Protein AF-A0A836RL38-F1 (afdb_monomer_lite)

Foldseek 3Di:
DDDPVVVVVVVVVVVVVVVVVPPPPDDDDDDDDDDDDDDDDDDDDDDDDDDDDDDDPDDDPPDDPDDDQLLVVLVVQCVVFVDQEFEEEEEQCFLQRNQVSVCVRRVYQYEYEHQDPVRQVNNVVVCVVVVNPPSYHYDHDNFEADPAAFQHHQEYEAAPDVRYDPVRVLRNHHAQHWYWHDDPVGTDIDGNHDDPLDFWQADQLRDPVSPNDTSHPPDDDDDDDQEDDDPPAWADPPAQTQFNGWTGDPQKIWTWGFPFDRPHLVGDTFTKTWIARNRYRTTSDIDTDPDDDRSRHD

pLDDT: mean 80.75, std 23.45, range [28.69, 98.5]

Radius of gyration: 28.23 Å; chains: 1; bounding box: 74×78×55 Å

Structure (mmCIF, N/CA/C/O backbone):
data_AF-A0A836RL38-F1
#
_entry.id   AF-A0A836RL38-F1
#
loop_
_atom_site.group_PDB
_atom_site.id
_atom_site.type_symbol
_atom_site.label_atom_id
_atom_site.label_alt_id
_atom_site.label_comp_id
_atom_site.label_asym_id
_atom_site.label_entity_id
_atom_site.label_seq_id
_atom_site.pdbx_PDB_ins_code
_atom_site.Cartn_x
_atom_site.Cartn_y
_atom_site.Cartn_z
_atom_site.occupancy
_atom_site.B_iso_or_equiv
_atom_site.auth_seq_id
_atom_site.auth_comp_id
_atom_site.auth_asym_id
_atom_site.auth_atom_id
_atom_site.pdbx_PDB_model_num
ATOM 1 N N . MET A 1 1 ? 25.754 -0.209 23.897 1.00 35.88 1 MET A N 1
ATOM 2 C CA . MET A 1 1 ? 26.220 -1.423 23.189 1.00 35.88 1 MET A CA 1
ATOM 3 C C . MET A 1 1 ? 25.158 -2.499 23.359 1.00 35.88 1 MET A C 1
ATOM 5 O O . MET A 1 1 ? 24.909 -2.839 24.508 1.00 35.88 1 MET A O 1
ATOM 9 N N . PRO A 1 2 ? 24.483 -2.985 22.303 1.00 36.75 2 PRO A N 1
ATOM 10 C CA . PRO A 1 2 ? 23.489 -4.035 22.458 1.00 36.75 2 PRO A CA 1
ATOM 11 C C . PRO A 1 2 ? 24.086 -5.436 22.265 1.00 36.75 2 PRO A C 1
ATOM 13 O O . PRO A 1 2 ? 25.058 -5.649 21.539 1.00 36.75 2 PRO A O 1
ATOM 16 N N . ASP A 1 3 ? 23.465 -6.351 22.994 1.00 35.38 3 ASP A N 1
ATOM 17 C CA . ASP A 1 3 ? 23.846 -7.706 23.367 1.00 35.38 3 ASP A CA 1
ATOM 18 C C . ASP A 1 3 ? 23.900 -8.706 22.187 1.00 35.38 3 ASP A C 1
ATOM 20 O O . ASP A 1 3 ? 22.995 -8.792 21.357 1.00 35.38 3 ASP A O 1
ATOM 24 N N . LYS A 1 4 ? 24.987 -9.490 22.129 1.00 40.41 4 LYS A N 1
ATOM 25 C CA . LYS A 1 4 ? 25.285 -10.511 21.105 1.00 40.41 4 LYS A CA 1
ATOM 26 C C . LYS A 1 4 ? 24.585 -11.859 21.364 1.00 40.41 4 LYS A C 1
ATOM 28 O O . LYS A 1 4 ? 24.760 -12.787 20.568 1.00 40.41 4 LYS A O 1
ATOM 33 N N . SER A 1 5 ? 23.810 -11.996 22.443 1.00 43.31 5 SER A N 1
ATOM 34 C CA . SER A 1 5 ? 23.160 -13.261 22.821 1.00 43.31 5 SER A CA 1
ATOM 35 C C . SER A 1 5 ? 21.989 -13.644 21.897 1.00 43.31 5 SER A C 1
ATOM 37 O O . SER A 1 5 ? 21.862 -14.809 21.513 1.00 43.31 5 SER A O 1
ATOM 39 N N . PHE A 1 6 ? 21.204 -12.669 21.424 1.00 39.22 6 PHE A N 1
ATOM 40 C CA . PHE A 1 6 ? 19.987 -12.918 20.637 1.00 39.22 6 PHE A CA 1
ATOM 41 C C . PHE A 1 6 ? 20.271 -13.453 19.219 1.00 39.22 6 PHE A C 1
ATOM 43 O O . PHE A 1 6 ? 19.555 -14.312 18.700 1.00 39.22 6 PHE A O 1
ATOM 50 N N . ALA A 1 7 ? 21.377 -13.018 18.606 1.00 41.62 7 ALA A N 1
ATOM 51 C CA . ALA A 1 7 ? 21.759 -13.422 17.251 1.00 41.62 7 ALA A CA 1
ATOM 52 C C . ALA A 1 7 ? 22.178 -14.905 17.146 1.00 41.62 7 ALA A C 1
ATOM 54 O O . ALA A 1 7 ? 22.043 -15.517 16.085 1.00 41.62 7 ALA A O 1
ATOM 55 N N . ARG A 1 8 ? 22.655 -15.518 18.240 1.00 40.81 8 ARG A N 1
ATOM 56 C CA . ARG A 1 8 ? 23.116 -16.921 18.231 1.00 40.81 8 ARG A CA 1
ATOM 57 C C . ARG A 1 8 ? 21.974 -17.938 18.308 1.00 40.81 8 ARG A C 1
ATOM 59 O O . ARG A 1 8 ? 22.122 -19.043 17.788 1.00 40.81 8 ARG A O 1
ATOM 66 N N . THR A 1 9 ? 20.829 -17.569 18.878 1.00 40.00 9 THR A N 1
ATOM 67 C CA . THR A 1 9 ? 19.678 -18.478 19.036 1.00 40.00 9 THR A CA 1
ATOM 68 C C . THR A 1 9 ? 18.893 -18.648 17.731 1.00 40.00 9 THR A C 1
ATOM 70 O O . THR A 1 9 ? 18.464 -19.754 17.402 1.00 40.00 9 THR A O 1
ATOM 73 N N . VAL A 1 10 ? 18.787 -17.591 16.918 1.00 42.84 10 VAL A N 1
ATOM 74 C CA . VAL A 1 10 ? 18.064 -17.629 15.631 1.00 42.84 10 VAL A CA 1
ATOM 75 C C . VAL A 1 10 ? 18.806 -18.466 14.579 1.00 42.84 10 VAL A C 1
ATOM 77 O O . VAL A 1 10 ? 18.183 -19.208 13.819 1.00 42.84 10 VAL A O 1
ATOM 80 N N . LEU A 1 11 ? 20.143 -18.426 14.568 1.00 42.25 11 LEU A N 1
ATOM 81 C CA . LEU A 1 11 ? 20.949 -19.164 13.588 1.00 42.25 11 LEU A CA 1
ATOM 82 C C . LEU A 1 11 ? 20.968 -20.685 13.833 1.00 42.25 11 LEU A C 1
ATOM 84 O O . LEU A 1 11 ? 21.024 -21.451 12.871 1.00 42.25 11 LEU A O 1
ATOM 88 N N . ARG A 1 12 ? 20.844 -21.151 15.086 1.00 39.88 12 ARG A N 1
ATOM 89 C CA . ARG A 1 12 ? 20.794 -22.596 15.394 1.00 39.88 12 ARG A CA 1
ATOM 90 C C . ARG A 1 12 ? 19.474 -23.260 14.989 1.00 39.88 12 ARG A C 1
ATOM 92 O O . ARG A 1 12 ? 19.493 -24.399 14.527 1.00 39.88 12 ARG A O 1
ATOM 99 N N . ASN A 1 13 ? 18.346 -22.554 15.076 1.00 39.56 13 ASN A N 1
ATOM 100 C CA . ASN A 1 13 ? 17.037 -23.130 14.740 1.00 39.56 13 ASN A CA 1
ATOM 101 C C . ASN A 1 13 ? 16.807 -23.294 13.227 1.00 39.56 13 ASN A C 1
ATOM 103 O O . ASN A 1 13 ? 16.100 -24.214 12.812 1.00 39.56 13 ASN A O 1
ATOM 107 N N . ASN A 1 14 ? 17.447 -22.471 12.391 1.00 39.81 14 ASN A N 1
ATOM 108 C CA . ASN A 1 14 ? 17.333 -22.591 10.934 1.00 39.81 14 ASN A CA 1
ATOM 109 C C . ASN A 1 14 ? 18.164 -23.751 10.356 1.00 39.81 14 ASN A C 1
ATOM 111 O O . ASN A 1 14 ? 17.733 -24.386 9.394 1.00 39.81 14 ASN A O 1
ATOM 115 N N . ALA A 1 15 ? 19.295 -24.105 10.977 1.00 39.97 15 ALA A N 1
ATOM 116 C CA . ALA A 1 15 ? 20.120 -25.236 10.541 1.00 39.97 15 ALA A CA 1
ATOM 117 C C . ALA A 1 15 ? 19.448 -26.607 10.783 1.00 39.97 15 ALA A C 1
ATOM 119 O O . ALA A 1 15 ? 19.629 -27.537 9.999 1.00 39.97 15 ALA A O 1
ATOM 120 N N . LEU A 1 16 ? 18.615 -26.725 11.826 1.00 42.06 16 LEU A N 1
ATOM 121 C CA . LEU A 1 16 ? 17.899 -27.965 12.166 1.00 42.06 16 LEU A CA 1
ATOM 122 C C . LEU A 1 16 ? 16.649 -28.217 11.300 1.00 42.06 16 LEU A C 1
ATOM 124 O O . LEU A 1 16 ? 16.239 -29.366 11.137 1.00 42.06 16 LEU A O 1
ATOM 128 N N . LYS A 1 17 ? 16.053 -27.175 10.701 1.00 40.53 17 LYS A N 1
ATOM 129 C CA . LYS A 1 17 ? 14.935 -27.329 9.748 1.00 40.53 17 LYS A CA 1
ATOM 130 C C . LYS A 1 17 ? 15.398 -27.758 8.352 1.00 40.53 17 LYS A C 1
ATOM 132 O O . LYS A 1 17 ? 14.672 -28.484 7.677 1.00 40.53 17 LYS A O 1
ATOM 137 N N . ALA A 1 18 ? 16.605 -27.374 7.934 1.00 39.59 18 ALA A N 1
ATOM 138 C CA . ALA A 1 18 ? 17.125 -27.698 6.603 1.00 39.59 18 ALA A CA 1
ATOM 139 C C . ALA A 1 18 ? 17.514 -29.183 6.439 1.00 39.59 18 ALA A C 1
ATOM 141 O O . ALA A 1 18 ? 17.393 -29.738 5.350 1.00 39.59 18 ALA A O 1
ATOM 142 N N . THR A 1 19 ? 17.916 -29.864 7.515 1.00 40.38 19 THR A N 1
ATOM 143 C CA . THR A 1 19 ? 18.373 -31.266 7.467 1.00 40.38 19 THR A CA 1
ATOM 144 C C . THR A 1 19 ? 17.243 -32.299 7.508 1.00 40.38 19 THR A C 1
ATOM 146 O O . THR A 1 19 ? 17.440 -33.426 7.056 1.00 40.38 19 THR A O 1
ATOM 149 N N . ARG A 1 20 ? 16.033 -31.937 7.964 1.00 39.09 20 ARG A N 1
ATOM 150 C CA . ARG A 1 20 ? 14.875 -32.857 7.998 1.00 39.09 20 ARG A CA 1
ATOM 151 C C . ARG A 1 20 ? 14.135 -32.997 6.662 1.00 39.09 20 ARG A C 1
ATOM 153 O O . ARG A 1 20 ? 13.546 -34.044 6.420 1.00 39.09 20 ARG A O 1
ATOM 160 N N . ASN A 1 21 ? 14.228 -32.016 5.763 1.00 36.75 21 ASN A N 1
ATOM 161 C CA . ASN A 1 21 ? 13.513 -32.050 4.477 1.00 36.75 21 ASN A CA 1
ATOM 162 C C . ASN A 1 21 ? 14.231 -32.826 3.357 1.00 36.75 21 ASN A C 1
ATOM 164 O O . ASN A 1 21 ? 13.650 -33.027 2.295 1.00 36.75 21 ASN A O 1
ATOM 168 N N . CYS A 1 22 ? 15.458 -33.310 3.580 1.00 33.03 22 CYS A N 1
ATOM 169 C CA . CYS A 1 22 ? 16.249 -33.992 2.546 1.00 33.03 22 CYS A CA 1
ATOM 170 C C . CYS A 1 22 ? 16.120 -35.533 2.549 1.00 33.03 22 CYS A C 1
ATOM 172 O O . CYS A 1 22 ? 16.826 -36.207 1.807 1.00 33.03 22 CYS A O 1
ATOM 174 N N . ARG A 1 23 ? 15.240 -36.125 3.375 1.00 34.78 23 ARG A N 1
ATOM 175 C CA . ARG A 1 23 ? 15.134 -37.596 3.533 1.00 34.78 23 ARG A CA 1
ATOM 176 C C . ARG A 1 23 ? 13.778 -38.226 3.203 1.00 34.78 23 ARG A C 1
ATOM 178 O O . ARG A 1 23 ? 13.585 -39.395 3.511 1.00 34.78 23 ARG A O 1
ATOM 185 N N . MET A 1 24 ? 12.856 -37.517 2.552 1.00 33.41 24 MET A N 1
ATOM 186 C CA . MET A 1 24 ? 11.491 -38.038 2.367 1.00 33.41 24 MET A CA 1
ATOM 187 C C . MET A 1 24 ? 10.941 -37.912 0.943 1.00 33.41 24 MET A C 1
ATOM 189 O O . MET A 1 24 ? 9.773 -37.606 0.759 1.00 33.41 24 MET A O 1
ATOM 193 N N . ASN A 1 25 ? 11.778 -38.167 -0.068 1.00 32.16 25 ASN A N 1
ATOM 194 C CA . ASN A 1 25 ? 11.323 -38.348 -1.451 1.00 32.16 25 ASN A CA 1
ATOM 195 C C . ASN A 1 25 ? 12.120 -39.453 -2.151 1.00 32.16 25 ASN A C 1
ATOM 197 O O . ASN A 1 25 ? 12.974 -39.220 -2.999 1.00 32.16 25 ASN A O 1
ATOM 201 N N . SER A 1 26 ? 11.844 -40.688 -1.752 1.00 35.12 26 SER A N 1
ATOM 202 C CA . SER A 1 26 ? 12.170 -41.888 -2.516 1.00 35.12 26 SER A CA 1
ATOM 203 C C . SER A 1 26 ? 11.321 -43.006 -1.931 1.00 35.12 26 SER A C 1
ATOM 205 O O . SER A 1 26 ? 11.705 -43.550 -0.901 1.00 35.12 26 SER A O 1
ATOM 207 N N . LEU A 1 27 ? 10.158 -43.286 -2.530 1.00 33.00 27 LEU A N 1
ATOM 208 C CA . LEU A 1 27 ? 9.565 -44.627 -2.630 1.00 33.00 27 LEU A CA 1
ATOM 209 C C . LEU A 1 27 ? 8.185 -44.586 -3.316 1.00 33.00 27 LEU A C 1
ATOM 211 O O . LEU A 1 27 ? 7.308 -43.818 -2.939 1.00 33.00 27 LEU A O 1
ATOM 215 N N . LEU A 1 28 ? 8.035 -45.506 -4.278 1.00 31.48 28 LEU A N 1
ATOM 216 C CA . LEU A 1 28 ? 6.800 -46.142 -4.765 1.00 31.48 28 LEU A CA 1
ATOM 217 C C . LEU A 1 28 ? 6.003 -45.464 -5.900 1.00 31.48 28 LEU A C 1
ATOM 219 O O . LEU A 1 28 ? 4.972 -44.827 -5.713 1.00 31.48 28 LEU A O 1
ATOM 223 N N . LYS A 1 29 ? 6.431 -45.783 -7.131 1.00 30.27 29 LYS A N 1
ATOM 224 C CA . LYS A 1 29 ? 5.550 -46.053 -8.281 1.00 30.27 29 LYS A CA 1
ATOM 225 C C . LYS A 1 29 ? 5.356 -47.573 -8.404 1.00 30.27 29 LYS A C 1
ATOM 227 O O . LYS A 1 29 ? 6.358 -48.282 -8.431 1.00 30.27 29 LYS A O 1
ATOM 232 N N . SER A 1 30 ? 4.112 -48.036 -8.575 1.00 31.53 30 SER A N 1
ATOM 233 C CA . SER A 1 30 ? 3.655 -49.056 -9.556 1.00 31.53 30 SER A CA 1
ATOM 234 C C . SER A 1 30 ? 2.506 -49.961 -9.062 1.00 31.53 30 SER A C 1
ATOM 236 O O . SER A 1 30 ? 2.438 -50.287 -7.885 1.00 31.53 30 SER A O 1
ATOM 238 N N . LEU A 1 31 ? 1.688 -50.395 -10.044 1.00 30.56 31 LEU A N 1
ATOM 239 C CA . LEU A 1 31 ? 0.675 -51.484 -10.080 1.00 30.56 31 LEU A CA 1
ATOM 240 C C . LEU A 1 31 ? -0.771 -51.081 -9.709 1.00 30.56 31 LEU A C 1
ATOM 242 O O . LEU A 1 31 ? -1.059 -50.757 -8.569 1.00 30.56 31 LEU A O 1
ATOM 246 N N . ARG A 1 32 ? -1.666 -50.835 -10.687 1.00 28.69 32 ARG A N 1
ATOM 247 C CA . ARG A 1 32 ? -2.438 -51.718 -11.617 1.00 28.69 32 ARG A CA 1
ATOM 248 C C . ARG A 1 32 ? -3.758 -52.252 -11.014 1.00 28.69 32 ARG A C 1
ATOM 250 O O . ARG A 1 32 ? -3.740 -53.023 -10.068 1.00 28.69 32 ARG A O 1
ATOM 257 N N . LEU A 1 33 ? -4.877 -51.862 -11.645 1.00 35.03 33 LEU A N 1
ATOM 258 C CA . LEU A 1 33 ? -6.242 -52.427 -11.547 1.00 35.03 33 LEU A CA 1
ATOM 259 C C . LEU A 1 33 ? -6.356 -53.717 -12.392 1.00 35.03 33 LEU A C 1
ATOM 261 O O . LEU A 1 33 ? -5.575 -53.860 -13.340 1.00 35.03 33 LEU A O 1
ATOM 265 N N . PRO A 1 34 ? -7.280 -54.656 -12.084 1.00 39.34 34 PRO A N 1
ATOM 266 C CA . PRO A 1 34 ? -8.670 -54.664 -12.620 1.00 39.34 34 PRO A CA 1
ATOM 267 C C . PRO A 1 34 ? -9.689 -55.203 -11.570 1.00 39.34 34 PRO A C 1
ATOM 269 O O . PRO A 1 34 ? -9.275 -55.652 -10.514 1.00 39.34 34 PRO A O 1
ATOM 272 N N . GLY A 1 35 ? -11.023 -55.249 -11.675 1.00 28.69 35 GLY A N 1
ATOM 273 C CA . GLY A 1 35 ? -12.056 -55.050 -12.693 1.00 28.69 35 GLY A CA 1
ATOM 274 C C . GLY A 1 35 ? -13.311 -55.870 -12.277 1.00 28.69 35 GLY A C 1
ATOM 275 O O . GLY A 1 35 ? -13.168 -56.902 -11.632 1.00 28.69 35 GLY A O 1
ATOM 276 N N . ALA A 1 36 ? -14.506 -55.430 -12.706 1.00 31.50 36 ALA A N 1
ATOM 277 C CA . ALA A 1 36 ? -15.775 -56.179 -12.878 1.00 31.50 36 ALA A CA 1
ATOM 278 C C . ALA A 1 36 ? -16.806 -56.388 -11.721 1.00 31.50 36 ALA A C 1
ATOM 280 O O . ALA A 1 36 ? -16.636 -57.198 -10.822 1.00 31.50 36 ALA A O 1
ATOM 281 N N . ASN A 1 37 ? -17.976 -55.749 -11.928 1.00 31.08 37 ASN A N 1
ATOM 282 C CA . ASN A 1 37 ? -19.372 -56.250 -11.899 1.00 31.08 37 ASN A CA 1
ATOM 283 C C . ASN A 1 37 ? -19.929 -57.077 -10.710 1.00 31.08 37 ASN A C 1
ATOM 285 O O . ASN A 1 37 ? -19.549 -58.228 -10.533 1.00 31.08 37 ASN A O 1
ATOM 289 N N . ARG A 1 38 ? -21.060 -56.626 -10.121 1.00 32.94 38 ARG A N 1
ATOM 290 C CA . ARG A 1 38 ? -22.439 -57.166 -10.342 1.00 32.94 38 ARG A CA 1
ATOM 291 C C . ARG A 1 38 ? -23.484 -56.658 -9.314 1.00 32.94 38 ARG A C 1
ATOM 293 O O . ARG A 1 38 ? -23.320 -56.822 -8.119 1.00 32.94 38 ARG A O 1
ATOM 300 N N . ARG A 1 39 ? -24.617 -56.194 -9.869 1.00 33.12 39 ARG A N 1
ATOM 301 C CA . ARG A 1 39 ? -26.042 -56.447 -9.524 1.00 33.12 39 ARG A CA 1
ATOM 302 C C . ARG A 1 39 ? -26.607 -56.134 -8.119 1.00 33.12 39 ARG A C 1
ATOM 304 O O . ARG A 1 39 ? -26.411 -56.868 -7.163 1.00 33.12 39 ARG A O 1
ATOM 311 N N . PHE A 1 40 ? -27.492 -55.130 -8.123 1.00 35.56 40 PHE A N 1
ATOM 312 C CA . PHE A 1 40 ? -28.879 -55.106 -7.614 1.00 35.56 40 PHE A CA 1
ATOM 313 C C . PHE A 1 40 ? -29.362 -56.269 -6.726 1.00 35.56 40 PHE A C 1
ATOM 315 O O . PHE A 1 40 ? -29.457 -57.410 -7.185 1.00 35.56 40 PHE A O 1
ATOM 322 N N . ARG A 1 41 ? -29.886 -55.926 -5.539 1.00 36.47 41 ARG A N 1
ATOM 323 C CA . ARG A 1 41 ? -31.045 -56.606 -4.940 1.00 36.47 41 ARG A CA 1
ATOM 324 C C . ARG A 1 41 ? -31.773 -55.704 -3.937 1.00 36.47 41 ARG A C 1
ATOM 326 O O . ARG A 1 41 ? -31.227 -55.337 -2.905 1.00 36.47 41 ARG A O 1
ATOM 333 N N . HIS A 1 42 ? -33.023 -55.388 -4.267 1.00 33.56 42 HIS A N 1
ATOM 334 C CA . HIS A 1 42 ? -34.027 -54.835 -3.364 1.00 33.56 42 HIS A CA 1
ATOM 335 C C . HIS A 1 42 ? -34.344 -55.813 -2.227 1.00 33.56 42 HIS A C 1
ATOM 337 O O . HIS A 1 42 ? -34.455 -57.021 -2.463 1.00 33.56 42 HIS A O 1
ATOM 343 N N . ARG A 1 43 ? -34.614 -55.288 -1.026 1.00 39.62 43 ARG A N 1
ATOM 344 C CA . ARG A 1 43 ? -35.542 -55.938 -0.095 1.00 39.62 43 ARG A CA 1
ATOM 345 C C . ARG A 1 43 ? -36.237 -54.908 0.793 1.00 39.62 43 ARG A C 1
ATOM 347 O O . ARG A 1 43 ? -35.630 -54.326 1.682 1.00 39.62 43 ARG A O 1
ATOM 354 N N . ASN A 1 44 ? -37.517 -54.707 0.493 1.00 32.91 44 ASN A N 1
ATOM 355 C CA . ASN A 1 44 ? -38.491 -53.980 1.296 1.00 32.91 44 ASN A CA 1
ATOM 356 C C . ASN A 1 44 ? -38.688 -54.691 2.634 1.00 32.91 44 ASN A C 1
ATOM 358 O O . ASN A 1 44 ? -38.954 -55.893 2.631 1.00 32.91 44 ASN A O 1
ATOM 362 N N . TRP A 1 45 ? -38.638 -53.949 3.739 1.00 34.06 45 TRP A N 1
ATOM 363 C CA . TRP A 1 45 ? -39.295 -54.324 4.989 1.00 34.06 45 TRP A CA 1
ATO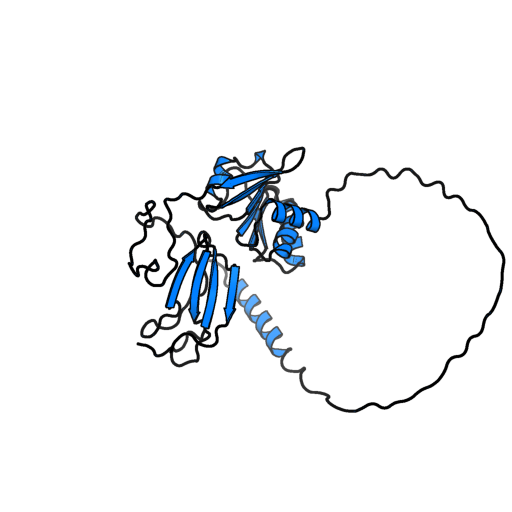M 364 C C . TRP A 1 45 ? -40.167 -53.148 5.427 1.00 34.06 45 TRP A C 1
ATOM 366 O O . TRP A 1 45 ? -39.678 -52.062 5.722 1.00 34.06 45 TRP A O 1
ATOM 376 N N . ILE A 1 46 ? -41.475 -53.384 5.374 1.00 41.69 46 ILE A N 1
ATOM 377 C CA . ILE A 1 46 ? -42.529 -52.542 5.930 1.00 41.69 46 ILE A CA 1
ATOM 378 C C . ILE A 1 46 ? -42.591 -52.850 7.428 1.00 41.69 46 ILE A C 1
ATOM 380 O O . ILE A 1 46 ? -42.755 -54.008 7.801 1.00 41.69 46 ILE A O 1
ATOM 384 N N . ALA A 1 47 ? -42.520 -51.823 8.268 1.00 38.19 47 ALA A N 1
ATOM 385 C CA . ALA A 1 47 ? -43.104 -51.842 9.604 1.00 38.19 47 ALA A CA 1
ATOM 386 C C . ALA A 1 47 ? -43.596 -50.427 9.918 1.00 38.19 47 ALA A C 1
ATOM 388 O O . ALA A 1 47 ? -42.873 -49.447 9.747 1.00 38.19 47 ALA A O 1
ATOM 389 N N . ALA A 1 48 ? -44.866 -50.344 10.285 1.00 37.41 48 ALA A N 1
ATOM 390 C CA . ALA A 1 48 ? -45.618 -49.123 10.483 1.00 37.41 48 ALA A CA 1
ATOM 391 C C . ALA A 1 48 ? -45.776 -48.790 11.978 1.00 37.41 48 ALA A C 1
ATOM 393 O O . ALA A 1 48 ? -45.663 -49.666 12.831 1.00 37.41 48 ALA A O 1
ATOM 394 N N . VAL A 1 49 ? -46.205 -47.542 12.202 1.00 36.84 49 VAL A N 1
ATOM 395 C CA . VAL A 1 49 ? -46.960 -47.005 13.351 1.00 36.84 49 VAL A CA 1
ATOM 396 C C . VAL A 1 49 ? -46.156 -46.414 14.517 1.00 36.84 49 VAL A C 1
ATOM 398 O O . VAL A 1 49 ? -45.391 -47.091 15.191 1.00 36.84 49 VAL A O 1
ATOM 401 N N . GLY A 1 50 ? -46.448 -45.136 14.800 1.00 34.44 50 GLY A N 1
ATOM 402 C CA . GLY A 1 50 ? -46.114 -44.463 16.057 1.00 34.44 50 GLY A CA 1
ATOM 403 C C . GLY A 1 50 ? -46.052 -42.934 15.965 1.00 34.44 50 GLY A C 1
ATOM 404 O O . GLY A 1 50 ? -45.010 -42.358 16.252 1.00 34.44 50 GLY A O 1
ATOM 405 N N . LEU A 1 51 ? -47.131 -42.267 15.537 1.00 38.72 51 LEU A N 1
ATOM 406 C CA . LEU A 1 51 ? -47.232 -40.801 15.540 1.00 38.72 51 LEU A CA 1
ATOM 407 C C . LEU A 1 51 ? -47.500 -40.308 16.975 1.00 38.72 51 LEU A C 1
ATOM 409 O O . LEU A 1 51 ? -48.610 -40.461 17.476 1.00 38.72 51 LEU A O 1
ATOM 413 N N . ALA A 1 52 ? -46.500 -39.707 17.620 1.00 41.25 52 ALA A N 1
ATOM 414 C CA . ALA A 1 52 ? -46.660 -38.957 18.865 1.00 41.25 52 ALA A CA 1
ATOM 415 C C . ALA A 1 52 ? -46.295 -37.486 18.612 1.00 41.25 52 ALA A C 1
ATOM 417 O O . ALA A 1 52 ? -45.133 -37.151 18.385 1.00 41.25 52 ALA A O 1
ATOM 418 N N . LEU A 1 53 ? -47.308 -36.615 18.618 1.00 40.12 53 LEU A N 1
ATOM 419 C CA . LEU A 1 53 ? -47.150 -35.163 18.582 1.00 40.12 53 LEU A CA 1
ATOM 420 C C . LEU A 1 53 ? -46.573 -34.680 19.921 1.00 40.12 53 LEU A C 1
ATOM 422 O O . LEU A 1 53 ? -47.288 -34.609 20.917 1.00 40.12 53 LEU A O 1
ATOM 426 N N . PHE A 1 54 ? -45.296 -34.307 19.925 1.00 38.25 54 PHE A N 1
ATOM 427 C CA . PHE A 1 54 ? -44.714 -33.438 20.946 1.00 38.25 54 PHE A CA 1
ATOM 428 C C . PHE A 1 54 ? -44.595 -32.030 20.360 1.00 38.25 54 PHE A C 1
ATOM 430 O O . PHE A 1 54 ? -43.808 -31.802 19.444 1.00 38.25 54 PHE A O 1
ATOM 437 N N . LEU A 1 55 ? -45.398 -31.095 20.872 1.00 42.22 55 LEU A N 1
ATOM 438 C CA . LEU A 1 55 ? -45.259 -29.662 20.615 1.00 42.22 55 LEU A CA 1
ATOM 439 C C . LEU A 1 55 ? -44.129 -29.125 21.519 1.00 42.22 55 LEU A C 1
ATOM 441 O O . LEU A 1 55 ? -44.298 -29.156 22.741 1.00 42.22 55 LEU A O 1
ATOM 445 N N . PRO A 1 56 ? -42.993 -28.628 20.995 1.00 46.34 56 PRO A N 1
ATOM 446 C CA . PRO A 1 56 ? -42.012 -27.939 21.816 1.00 46.34 56 PRO A CA 1
ATOM 447 C C . PRO A 1 56 ? -42.388 -26.458 21.915 1.00 46.34 56 PRO A C 1
ATOM 449 O O . PRO A 1 56 ? -42.421 -25.736 20.918 1.00 46.34 56 PRO A O 1
ATOM 452 N N . LEU A 1 57 ? -42.659 -26.006 23.139 1.00 52.75 57 LEU A N 1
ATOM 453 C CA . LEU A 1 57 ? -42.777 -24.594 23.484 1.00 52.75 57 LEU A CA 1
ATOM 454 C C . LEU A 1 57 ? -41.367 -23.976 23.425 1.00 52.75 57 LEU A C 1
ATOM 456 O O . LEU A 1 57 ? -40.569 -24.145 24.346 1.00 52.75 57 LEU A O 1
ATOM 460 N N . ALA A 1 58 ? -41.028 -23.330 22.309 1.00 48.03 58 ALA A N 1
ATOM 461 C CA . ALA A 1 58 ? -39.756 -22.630 22.155 1.00 48.03 58 ALA A CA 1
ATOM 462 C C . ALA A 1 58 ? -39.776 -21.318 22.968 1.00 48.03 58 ALA A C 1
ATOM 464 O O . ALA A 1 58 ? -40.724 -20.540 22.824 1.00 48.03 58 ALA A O 1
ATOM 465 N N . PRO A 1 59 ? -38.767 -21.038 23.815 1.00 50.88 59 PRO A N 1
ATOM 466 C CA . PRO A 1 59 ? -38.642 -19.728 24.441 1.00 50.88 59 PRO A CA 1
ATOM 467 C C . PRO A 1 59 ? -38.332 -18.665 23.371 1.00 50.88 59 PRO A C 1
ATOM 469 O O . PRO A 1 59 ? -37.671 -18.980 22.377 1.00 50.88 59 PRO A O 1
ATOM 472 N N . PRO A 1 60 ? -38.781 -17.409 23.549 1.00 48.44 60 PRO A N 1
ATOM 473 C CA . PRO A 1 60 ? -38.486 -16.342 22.605 1.00 48.44 60 PRO A CA 1
ATOM 474 C C . PRO A 1 60 ? -36.973 -16.118 22.544 1.00 48.44 60 PRO A C 1
ATOM 476 O O . PRO A 1 60 ? -36.339 -15.744 23.532 1.00 48.44 60 PRO A O 1
ATOM 479 N N . SER A 1 61 ? -36.394 -16.363 21.371 1.00 46.22 61 SER A N 1
ATOM 480 C CA . SER A 1 61 ? -35.023 -15.984 21.062 1.00 46.22 61 SER A CA 1
ATOM 481 C C . SER A 1 61 ? -34.920 -14.464 21.129 1.00 46.22 61 SER A C 1
ATOM 483 O O . SER A 1 61 ? -35.436 -13.749 20.272 1.00 46.22 61 SER A O 1
ATOM 485 N N . VAL A 1 62 ? -34.264 -13.965 22.173 1.00 44.22 62 VAL A N 1
ATOM 486 C CA . VAL A 1 62 ? -33.785 -12.586 22.223 1.00 44.22 62 VAL A CA 1
ATOM 487 C C . VAL A 1 62 ? -32.723 -12.461 21.135 1.00 44.22 62 VAL A C 1
ATOM 489 O O . VAL A 1 62 ? -31.610 -12.956 21.283 1.00 44.22 62 VAL A O 1
ATOM 492 N N . SER A 1 63 ? -33.095 -11.848 20.014 1.00 38.31 63 SER A N 1
ATOM 493 C CA . SER A 1 63 ? -32.171 -11.499 18.941 1.00 38.31 63 SER A CA 1
ATOM 494 C C . SER A 1 63 ? -31.312 -10.330 19.415 1.00 38.31 63 SER A C 1
ATOM 496 O O . SER A 1 63 ? -31.696 -9.168 19.291 1.00 38.31 63 SER A O 1
ATOM 498 N N . THR A 1 64 ? -30.147 -10.626 19.983 1.00 39.97 64 THR A N 1
ATOM 499 C CA . THR A 1 64 ? -29.047 -9.662 20.006 1.00 39.97 64 THR A CA 1
ATOM 500 C C . THR A 1 64 ? -28.675 -9.376 18.558 1.00 39.97 64 THR A C 1
ATOM 502 O O . THR A 1 64 ? -28.387 -10.304 17.808 1.00 39.97 64 THR A O 1
ATOM 505 N N . ALA A 1 65 ? -28.731 -8.112 18.143 1.00 39.94 65 ALA A N 1
ATOM 506 C CA . ALA A 1 65 ? -28.198 -7.679 16.861 1.00 39.94 65 ALA A CA 1
ATOM 507 C C . ALA A 1 65 ? -26.678 -7.918 16.858 1.00 39.94 65 ALA A C 1
ATOM 509 O O . ALA A 1 65 ? -25.904 -7.073 17.305 1.00 39.94 65 ALA A O 1
ATOM 510 N N . GLU A 1 66 ? -26.256 -9.108 16.435 1.00 40.97 66 GLU A N 1
ATOM 511 C CA . GLU A 1 66 ? -24.870 -9.378 16.082 1.00 40.97 66 GLU A CA 1
ATOM 512 C C . GLU A 1 66 ? -24.603 -8.676 14.751 1.00 40.97 66 GLU A C 1
ATOM 514 O O . GLU A 1 66 ? -25.257 -8.952 13.745 1.00 40.97 66 GLU A O 1
ATOM 519 N N . GLY A 1 67 ? -23.666 -7.723 14.758 1.00 47.41 67 GLY A N 1
ATOM 520 C CA . GLY A 1 67 ? -23.046 -7.261 13.521 1.00 47.41 67 GLY A CA 1
ATOM 521 C C . GLY A 1 67 ? -22.521 -8.471 12.746 1.00 47.41 67 GLY A C 1
ATOM 522 O O . GLY A 1 67 ? -22.063 -9.434 13.364 1.00 47.41 67 GLY A O 1
ATOM 523 N N . GLY A 1 68 ? -22.655 -8.436 11.418 1.00 60.03 68 GLY A N 1
ATOM 524 C CA . GLY A 1 68 ? -22.311 -9.548 10.531 1.00 60.03 68 GLY A CA 1
ATOM 525 C C . GLY A 1 68 ? -20.911 -10.113 10.782 1.00 60.03 68 GLY A C 1
ATOM 526 O O . GLY A 1 68 ? -20.050 -9.478 11.399 1.00 60.03 68 GLY A O 1
ATOM 527 N N . ALA A 1 69 ? -20.670 -11.335 10.305 1.00 87.25 69 ALA A N 1
ATOM 528 C CA . ALA A 1 69 ? -19.363 -11.961 10.464 1.00 87.25 69 ALA A CA 1
ATOM 529 C C . ALA A 1 69 ? -18.261 -11.037 9.892 1.00 87.25 69 ALA A C 1
ATOM 531 O O . ALA A 1 69 ? -18.470 -10.446 8.832 1.00 87.25 69 ALA A O 1
ATOM 532 N N . PRO A 1 70 ? -17.060 -10.940 10.506 1.00 92.38 70 PRO A N 1
ATOM 533 C CA . PRO A 1 70 ? -16.008 -10.015 10.058 1.00 92.38 70 PRO A CA 1
ATOM 534 C C . PRO A 1 70 ? -15.642 -10.132 8.569 1.00 92.38 70 PRO A C 1
ATOM 536 O O . PRO A 1 70 ? -15.161 -9.181 7.962 1.00 92.38 70 PRO A O 1
ATOM 539 N N . THR A 1 71 ? -15.852 -11.309 7.977 1.00 94.31 71 THR A N 1
ATOM 540 C CA . THR A 1 71 ? -15.659 -11.570 6.546 1.00 94.31 71 THR A CA 1
ATOM 541 C C . THR A 1 71 ? -16.703 -10.889 5.663 1.00 94.31 71 THR A C 1
ATOM 543 O O . THR A 1 71 ? -16.341 -10.351 4.620 1.00 94.31 71 THR A O 1
ATOM 546 N N . GLU A 1 72 ? -17.973 -10.902 6.066 1.00 95.19 72 GLU A N 1
ATOM 547 C CA . GLU A 1 72 ? -19.064 -10.242 5.338 1.00 95.19 72 GLU A CA 1
ATOM 548 C C . GLU A 1 72 ? -18.892 -8.726 5.412 1.00 95.19 72 GLU A C 1
ATOM 550 O O . GLU A 1 72 ? -18.875 -8.057 4.383 1.00 95.19 72 GLU A O 1
ATOM 555 N N . GLU A 1 73 ? -18.612 -8.205 6.609 1.00 94.75 73 GLU A N 1
ATOM 556 C CA . GLU A 1 73 ? -18.343 -6.779 6.808 1.00 94.75 73 GLU A CA 1
ATOM 557 C C . GLU A 1 73 ? -17.128 -6.307 5.991 1.00 94.75 73 GLU A C 1
ATOM 559 O O . GLU A 1 73 ? -17.176 -5.260 5.345 1.00 94.75 73 GLU A O 1
ATOM 564 N N . ALA A 1 74 ? -16.044 -7.091 5.938 1.00 96.19 74 ALA A N 1
ATOM 565 C CA . ALA A 1 74 ? -14.898 -6.768 5.088 1.00 96.19 74 ALA A CA 1
ATOM 566 C C . ALA A 1 74 ? -15.272 -6.698 3.599 1.00 96.19 74 ALA A C 1
ATOM 568 O O . ALA A 1 74 ? -14.800 -5.798 2.900 1.00 96.19 74 ALA A O 1
ATOM 569 N N . ALA A 1 75 ? -16.102 -7.627 3.112 1.00 94.94 75 ALA A N 1
ATOM 570 C CA . ALA A 1 75 ? -16.566 -7.629 1.728 1.00 94.94 75 ALA A CA 1
ATOM 571 C C . ALA A 1 75 ? -17.418 -6.387 1.426 1.00 94.94 75 ALA A C 1
ATOM 573 O O . ALA A 1 75 ? -17.144 -5.685 0.455 1.00 94.94 75 ALA A O 1
ATOM 574 N N . GLU A 1 76 ? -18.363 -6.048 2.306 1.00 94.75 76 GLU A N 1
ATOM 575 C CA . GLU A 1 76 ? -19.199 -4.849 2.179 1.00 94.75 76 GLU A CA 1
ATOM 576 C C . GLU A 1 76 ? -18.369 -3.560 2.149 1.00 94.75 76 GLU A C 1
ATOM 578 O O . GLU A 1 76 ? -18.584 -2.692 1.300 1.00 94.75 76 GLU A O 1
ATOM 583 N N . ILE A 1 77 ? -17.381 -3.439 3.043 1.00 96.25 77 ILE A N 1
ATOM 584 C CA . ILE A 1 77 ? -16.452 -2.301 3.087 1.00 96.25 77 ILE A CA 1
ATOM 585 C C . ILE A 1 77 ? -15.682 -2.189 1.767 1.00 96.25 77 ILE A C 1
ATOM 587 O O . ILE A 1 77 ? -15.547 -1.094 1.213 1.00 96.25 77 ILE A O 1
ATOM 591 N N . LEU A 1 78 ? -15.156 -3.302 1.254 1.00 96.06 78 LEU A N 1
ATOM 592 C CA . LEU A 1 78 ? -14.349 -3.310 0.034 1.00 96.06 78 LEU A CA 1
ATOM 593 C C . LEU A 1 78 ? -15.185 -3.004 -1.211 1.00 96.06 78 LEU A C 1
ATOM 595 O O . LEU A 1 78 ? -14.737 -2.214 -2.048 1.00 96.06 78 LEU A O 1
ATOM 599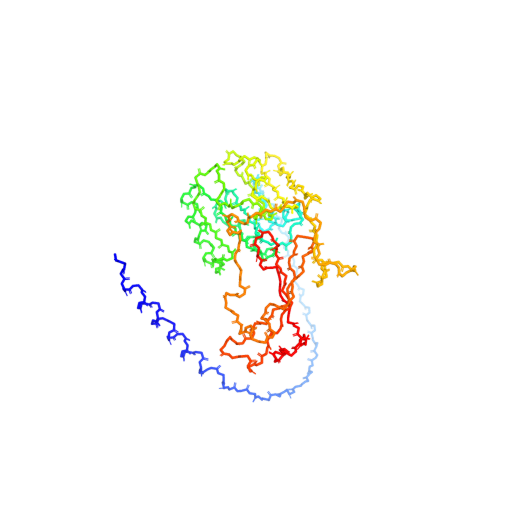 N N . ASP A 1 79 ? -16.403 -3.536 -1.293 1.00 95.19 79 ASP A N 1
ATOM 600 C CA . ASP A 1 79 ? -17.353 -3.257 -2.371 1.00 95.19 79 ASP A CA 1
ATOM 601 C C . ASP A 1 79 ? -17.804 -1.793 -2.343 1.00 95.19 79 ASP A C 1
ATOM 603 O O . ASP A 1 79 ? -17.734 -1.092 -3.358 1.00 95.19 79 ASP A O 1
ATOM 607 N N . ALA A 1 80 ? -18.168 -1.276 -1.165 1.00 95.50 80 ALA A N 1
ATOM 608 C CA . ALA A 1 80 ? -18.525 0.129 -0.992 1.00 95.50 80 ALA A CA 1
ATOM 609 C C . ALA A 1 80 ? -17.351 1.064 -1.320 1.00 95.50 80 ALA A C 1
ATOM 611 O O . ALA A 1 80 ? -17.554 2.158 -1.866 1.00 95.50 80 ALA A O 1
ATOM 612 N N . ALA A 1 81 ? -16.115 0.660 -1.014 1.00 95.94 81 ALA A N 1
ATOM 613 C CA . ALA A 1 81 ? -14.920 1.428 -1.339 1.00 95.94 81 ALA A CA 1
ATOM 614 C C . ALA A 1 81 ? -14.542 1.344 -2.827 1.00 95.94 81 ALA A C 1
ATOM 616 O O . ALA A 1 81 ? -14.062 2.336 -3.380 1.00 95.94 81 ALA A O 1
ATOM 617 N N . GLY A 1 82 ? -14.769 0.202 -3.482 1.00 94.19 82 GLY A N 1
ATOM 618 C CA . GLY A 1 82 ? -14.277 -0.087 -4.832 1.00 94.19 82 GLY A CA 1
ATOM 619 C C . GLY A 1 82 ? -12.756 -0.286 -4.886 1.00 94.19 82 GLY A C 1
ATOM 620 O O . GLY A 1 82 ? -12.126 0.003 -5.905 1.00 94.19 82 GLY A O 1
ATOM 621 N N . VAL A 1 83 ? -12.143 -0.720 -3.780 1.00 89.81 83 VAL A N 1
ATOM 622 C CA . VAL A 1 83 ? -10.685 -0.880 -3.652 1.00 89.81 83 VAL A CA 1
ATOM 623 C C . VAL A 1 83 ? -10.309 -2.351 -3.787 1.00 89.81 83 VAL A C 1
ATOM 625 O O . VAL A 1 83 ? -10.758 -3.192 -3.022 1.00 89.81 83 VAL A O 1
ATOM 628 N N . THR A 1 84 ? -9.424 -2.658 -4.736 1.00 87.56 84 THR A N 1
ATOM 629 C CA . THR A 1 84 ? -9.031 -4.040 -5.068 1.00 87.56 84 THR A CA 1
ATOM 630 C C . THR A 1 84 ? -7.616 -4.405 -4.603 1.00 87.56 84 THR A C 1
ATOM 632 O O . THR A 1 84 ? -7.039 -5.371 -5.097 1.00 87.56 84 THR A O 1
ATOM 635 N N . GLY A 1 85 ? -6.990 -3.586 -3.752 1.00 90.44 85 GLY A N 1
ATOM 636 C CA . GLY A 1 85 ? -5.624 -3.801 -3.265 1.00 90.44 85 GLY A CA 1
ATOM 637 C C . GLY A 1 85 ? -4.906 -2.512 -2.853 1.00 90.44 85 GLY A C 1
ATOM 638 O O . GLY A 1 85 ? -5.465 -1.420 -2.931 1.00 90.44 85 GLY A O 1
ATOM 639 N N . GLY A 1 86 ? -3.644 -2.647 -2.436 1.00 94.62 86 GLY A N 1
ATOM 640 C CA . GLY A 1 86 ? -2.809 -1.539 -1.956 1.00 94.62 86 GLY A CA 1
ATOM 641 C C . GLY A 1 86 ? -2.609 -1.563 -0.439 1.00 94.62 86 GLY A C 1
ATOM 642 O O . GLY A 1 86 ? -2.551 -2.640 0.157 1.00 94.62 86 GLY A O 1
ATOM 643 N N . LEU A 1 87 ? -2.463 -0.382 0.168 1.00 97.75 87 LEU A N 1
ATOM 644 C CA . LEU A 1 87 ? -2.365 -0.197 1.616 1.00 97.75 87 LEU A CA 1
ATOM 645 C C . LEU A 1 87 ? -3.731 0.179 2.202 1.00 97.75 87 LEU A C 1
ATOM 647 O O . LEU A 1 87 ? -4.256 1.260 1.920 1.00 97.75 87 LEU A O 1
ATOM 651 N N . ILE A 1 88 ? -4.263 -0.694 3.051 1.00 98.50 88 ILE A N 1
ATOM 652 C CA . ILE A 1 88 ? -5.469 -0.458 3.843 1.00 98.50 88 ILE A CA 1
ATOM 653 C C . ILE A 1 88 ? -5.052 -0.097 5.269 1.00 98.50 88 ILE A C 1
ATOM 655 O O . ILE A 1 88 ? -4.207 -0.763 5.867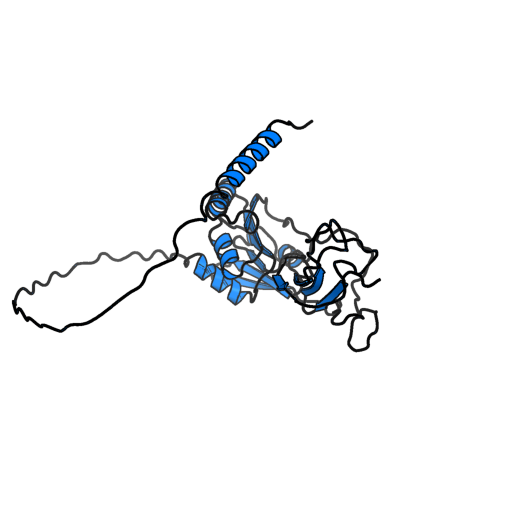 1.00 98.50 88 ILE A O 1
ATOM 659 N N . VAL A 1 89 ? -5.651 0.949 5.825 1.00 98.44 89 VAL A N 1
ATOM 660 C CA . VAL A 1 89 ? -5.476 1.337 7.225 1.00 98.44 89 VAL A CA 1
ATOM 661 C C . VAL A 1 89 ? -6.796 1.161 7.952 1.00 98.44 89 VAL A C 1
ATOM 663 O O . VAL A 1 89 ? -7.806 1.704 7.517 1.00 98.44 89 VAL A O 1
ATOM 666 N N . HIS A 1 90 ? -6.774 0.436 9.066 1.00 98.25 90 HIS A N 1
ATOM 667 C CA . HIS A 1 90 ? -7.943 0.195 9.906 1.00 98.25 90 HIS A CA 1
ATOM 668 C C . HIS A 1 90 ? -7.765 0.905 11.256 1.00 98.25 90 HIS A C 1
ATOM 670 O O . HIS A 1 90 ? -6.975 0.478 12.091 1.00 98.25 90 HIS A O 1
ATOM 676 N N . VAL A 1 91 ? -8.454 2.028 11.454 1.00 98.12 91 VAL A N 1
ATOM 677 C CA . VAL A 1 91 ? -8.362 2.874 12.652 1.00 98.12 91 VAL A CA 1
ATOM 678 C C . VAL A 1 91 ? -9.421 2.466 13.672 1.00 98.12 91 VAL A C 1
ATOM 680 O O . VAL A 1 91 ? -10.613 2.544 13.384 1.00 98.12 91 VAL A O 1
ATOM 683 N N . GLY A 1 92 ? -8.982 2.123 14.884 1.00 96.88 92 GLY A N 1
ATOM 684 C CA . GLY A 1 92 ? -9.825 1.513 15.913 1.00 96.88 92 GLY A CA 1
ATOM 685 C C . GLY A 1 92 ? -10.032 0.027 15.644 1.00 96.88 92 GLY A C 1
ATOM 686 O O . GLY A 1 92 ? -11.163 -0.444 15.659 1.00 96.88 92 GLY A O 1
ATOM 687 N N . CYS A 1 93 ? -8.954 -0.695 15.317 1.00 96.62 93 CYS A N 1
ATOM 688 C CA . CYS A 1 93 ? -9.063 -2.041 14.763 1.00 96.62 93 CYS A CA 1
ATOM 689 C C . CYS A 1 93 ? -9.500 -3.136 15.748 1.00 96.62 93 CYS A C 1
ATOM 691 O O . CYS A 1 93 ? -9.649 -4.293 15.337 1.00 96.62 93 CYS A O 1
ATOM 693 N N . GLY A 1 94 ? -9.654 -2.810 17.035 1.00 96.44 94 GLY A N 1
ATOM 694 C CA . GLY A 1 94 ? -10.133 -3.747 18.042 1.00 96.44 94 GLY A CA 1
ATOM 695 C C . GLY A 1 94 ? -9.231 -4.973 18.180 1.00 96.44 94 GLY A C 1
ATOM 696 O O . GLY A 1 94 ? -8.011 -4.859 18.288 1.00 96.44 94 GLY A O 1
ATOM 697 N N . ASP A 1 95 ? -9.831 -6.163 18.153 1.00 96.31 95 ASP A N 1
ATOM 698 C CA . ASP A 1 95 ? -9.126 -7.446 18.264 1.00 96.31 95 ASP A CA 1
ATOM 699 C C . ASP A 1 95 ? -8.498 -7.939 16.945 1.00 96.31 95 ASP A C 1
ATOM 701 O O . ASP A 1 95 ? -8.001 -9.064 16.879 1.00 96.31 95 ASP A O 1
ATOM 705 N N . GLY A 1 96 ? -8.525 -7.129 15.883 1.00 96.62 96 GLY A N 1
ATOM 706 C CA . GLY A 1 96 ? -7.876 -7.425 14.609 1.00 96.62 96 GLY A CA 1
ATOM 707 C C . GLY A 1 96 ? -8.599 -8.421 13.696 1.00 96.62 96 GLY A C 1
ATOM 708 O O . GLY A 1 96 ? -8.077 -8.697 12.614 1.00 96.62 96 GLY A O 1
ATOM 709 N N . ARG A 1 97 ? -9.782 -8.941 14.057 1.00 97.06 97 ARG A N 1
ATOM 710 C CA . ARG A 1 97 ? -10.518 -9.899 13.203 1.00 97.06 97 ARG A CA 1
ATOM 711 C C . ARG A 1 97 ? -10.950 -9.296 11.869 1.00 97.06 97 ARG A C 1
ATOM 713 O O . ARG A 1 97 ? -10.676 -9.883 10.825 1.00 97.06 97 ARG A O 1
ATOM 720 N N . LEU A 1 98 ? -11.541 -8.100 11.889 1.00 97.31 98 LEU A N 1
ATOM 721 C CA . LEU A 1 98 ? -11.896 -7.379 10.662 1.00 97.31 98 LEU A CA 1
ATOM 722 C C . LEU A 1 98 ? -10.644 -7.008 9.848 1.00 97.31 98 LEU A C 1
ATOM 724 O O . LEU A 1 98 ? -10.630 -7.127 8.628 1.00 97.31 98 LEU A O 1
ATOM 728 N N . THR A 1 99 ? -9.544 -6.645 10.515 1.00 97.88 99 THR A N 1
ATOM 729 C CA . THR A 1 99 ? -8.253 -6.356 9.862 1.00 97.88 99 THR A CA 1
ATOM 730 C C . THR A 1 99 ? -7.722 -7.556 9.070 1.00 97.88 99 THR A C 1
ATOM 732 O O . THR A 1 99 ? -7.218 -7.387 7.959 1.00 97.88 99 THR A O 1
ATOM 735 N N . LEU A 1 100 ? -7.845 -8.767 9.622 1.00 97.50 100 LEU A N 1
ATOM 736 C CA . LEU A 1 100 ? -7.495 -10.011 8.932 1.00 97.50 100 LEU A CA 1
ATOM 737 C C . LEU A 1 100 ? -8.437 -10.286 7.757 1.00 97.50 100 LEU A C 1
ATOM 739 O O . LEU A 1 100 ? -7.970 -10.589 6.660 1.00 97.50 100 LEU A O 1
ATOM 743 N N . ALA A 1 101 ? -9.743 -10.112 7.959 1.00 97.06 101 ALA A N 1
ATOM 744 C CA . ALA A 1 101 ? -10.737 -10.311 6.910 1.00 97.06 101 ALA A CA 1
ATOM 745 C C . ALA A 1 101 ? -10.521 -9.373 5.705 1.00 97.06 101 ALA A C 1
ATOM 747 O O . ALA A 1 101 ? -10.568 -9.822 4.559 1.00 97.06 101 ALA A O 1
ATOM 748 N N . LEU A 1 102 ? -10.182 -8.100 5.952 1.00 97.12 102 LEU A N 1
ATOM 749 C CA . LEU A 1 102 ? -9.816 -7.135 4.907 1.00 97.12 102 LEU A CA 1
ATOM 750 C C . LEU A 1 102 ? -8.597 -7.599 4.095 1.00 97.12 102 LEU A C 1
ATOM 752 O O . LEU A 1 102 ? -8.574 -7.452 2.873 1.00 97.12 102 LEU A O 1
ATOM 756 N N . HIS A 1 103 ? -7.588 -8.182 4.753 1.00 96.25 103 HIS A N 1
ATOM 757 C CA . HIS A 1 103 ? -6.438 -8.758 4.056 1.00 96.25 103 HIS A CA 1
ATOM 758 C C . HIS A 1 103 ? -6.841 -9.951 3.193 1.00 96.25 103 HIS A C 1
ATOM 760 O O . HIS A 1 103 ? -6.423 -10.037 2.039 1.00 96.25 103 HIS A O 1
ATOM 766 N N . ASP A 1 104 ? -7.620 -10.884 3.735 1.00 94.25 104 ASP A N 1
ATOM 767 C CA . ASP A 1 104 ? -7.952 -12.122 3.032 1.00 94.25 104 ASP A CA 1
ATOM 768 C C . ASP A 1 104 ? -8.807 -11.887 1.784 1.00 94.25 104 ASP A C 1
ATOM 770 O O . ASP A 1 104 ? -8.594 -12.564 0.775 1.00 94.25 104 ASP A O 1
ATOM 774 N N . ALA A 1 105 ? -9.697 -10.892 1.816 1.00 93.44 105 ALA A N 1
ATOM 775 C CA . ALA A 1 105 ? -10.589 -10.573 0.705 1.00 93.44 105 ALA A CA 1
ATOM 776 C C . ALA A 1 105 ? -9.854 -10.077 -0.558 1.00 93.44 105 ALA A C 1
ATOM 778 O O . ALA A 1 105 ? -10.215 -10.463 -1.668 1.00 93.44 105 ALA A O 1
ATOM 779 N N . VAL A 1 106 ? -8.803 -9.254 -0.416 1.00 92.06 106 VAL A N 1
ATOM 780 C CA . VAL A 1 106 ? -8.108 -8.618 -1.566 1.00 92.06 106 VAL A CA 1
ATOM 781 C C . VAL A 1 106 ? -6.589 -8.814 -1.592 1.00 92.06 106 VAL A C 1
ATOM 783 O O . VAL A 1 106 ? -5.911 -8.293 -2.478 1.00 92.06 106 VAL A O 1
ATOM 786 N N . ARG A 1 107 ? -6.026 -9.579 -0.648 1.00 92.50 107 ARG A N 1
ATOM 787 C CA . ARG A 1 107 ? -4.576 -9.824 -0.489 1.00 92.50 107 ARG A CA 1
ATOM 788 C C . ARG A 1 107 ? -3.747 -8.533 -0.427 1.00 92.50 107 ARG A C 1
ATOM 790 O O . ARG A 1 107 ? -2.667 -8.443 -1.009 1.00 92.50 107 ARG A O 1
ATOM 797 N N . SER A 1 108 ? -4.251 -7.534 0.293 1.00 92.81 108 SER A N 1
ATOM 798 C CA . SER A 1 108 ? -3.626 -6.216 0.479 1.00 92.81 108 SER A CA 1
ATOM 799 C C . SER A 1 108 ? -2.681 -6.165 1.681 1.00 92.81 108 SER A C 1
ATOM 801 O O . SER A 1 108 ? -2.716 -7.028 2.554 1.00 92.81 108 SER A O 1
ATOM 803 N N . LEU A 1 109 ? -1.864 -5.113 1.775 1.00 96.44 109 LEU A N 1
ATOM 804 C CA . LEU A 1 109 ? -1.213 -4.779 3.043 1.00 96.44 109 LEU A CA 1
ATOM 805 C C . LEU A 1 109 ? -2.225 -4.073 3.941 1.00 96.44 109 LEU A C 1
ATOM 807 O O . LEU A 1 109 ? -2.874 -3.127 3.494 1.00 96.44 109 LEU A O 1
ATOM 811 N N . VAL A 1 110 ? -2.365 -4.529 5.184 1.00 98.25 110 VAL A N 1
ATOM 812 C CA . VAL A 1 110 ? -3.332 -3.966 6.131 1.00 98.25 110 VAL A CA 1
ATOM 813 C C . VAL A 1 110 ? -2.631 -3.582 7.425 1.00 98.25 110 VAL A C 1
ATOM 815 O O . VAL A 1 110 ? -2.008 -4.417 8.078 1.00 98.25 110 VAL A O 1
ATOM 818 N N . HIS A 1 111 ? -2.751 -2.313 7.808 1.00 98.50 111 HIS A N 1
ATOM 819 C CA . HIS A 1 111 ? -2.211 -1.806 9.061 1.00 98.50 111 HIS A CA 1
ATOM 820 C C . HIS A 1 111 ? -3.339 -1.338 9.984 1.00 98.50 111 HIS A C 1
ATOM 822 O O . HIS A 1 111 ? -4.036 -0.366 9.690 1.00 98.50 111 HIS A O 1
ATOM 828 N N . GLY A 1 112 ? -3.525 -2.040 11.099 1.00 98.19 112 GLY A N 1
ATOM 829 C CA . GLY A 1 112 ? -4.437 -1.636 12.160 1.00 98.19 112 GLY A CA 1
ATOM 830 C C . GLY A 1 112 ? -3.793 -0.627 13.109 1.00 98.19 112 GLY A C 1
ATOM 831 O O . GLY A 1 112 ? -2.634 -0.779 13.494 1.00 98.19 112 GLY A O 1
ATOM 832 N N . LEU A 1 113 ? -4.549 0.391 13.501 1.00 98.44 113 LEU A N 1
ATOM 833 C CA . LEU A 1 113 ? -4.170 1.354 14.527 1.00 98.44 113 LEU A CA 1
ATOM 834 C C . LEU A 1 113 ? -5.158 1.240 15.677 1.00 98.44 113 LEU A C 1
ATOM 836 O O . LEU A 1 113 ? -6.364 1.379 15.473 1.00 98.44 113 LEU A O 1
ATOM 840 N N . GLU A 1 114 ? -4.650 1.020 16.881 1.00 97.81 114 GLU A N 1
ATOM 841 C CA . GLU A 1 114 ? -5.471 0.917 18.084 1.00 97.81 114 GLU A CA 1
ATOM 842 C C . GLU A 1 114 ? -4.818 1.684 19.232 1.00 97.81 114 GLU A C 1
ATOM 844 O O . GLU A 1 114 ? -3.604 1.835 19.287 1.00 97.81 114 GLU A O 1
ATOM 849 N N . THR A 1 115 ? -5.639 2.216 20.125 1.00 96.50 115 THR A N 1
ATOM 850 C CA . THR A 1 115 ? -5.220 3.051 21.255 1.00 96.50 115 THR A CA 1
ATOM 851 C C . THR A 1 115 ? -5.173 2.295 22.576 1.00 96.50 115 THR A C 1
ATOM 853 O O . THR A 1 115 ? -4.474 2.714 23.493 1.00 96.50 115 THR A O 1
ATOM 856 N N . ASP A 1 116 ? -5.915 1.191 22.677 1.00 96.88 116 ASP A N 1
ATOM 857 C CA . ASP A 1 116 ? -5.913 0.316 23.843 1.00 96.88 116 ASP A CA 1
ATOM 858 C C . ASP A 1 116 ? -4.820 -0.753 23.703 1.00 96.88 116 ASP A C 1
ATOM 860 O O . ASP A 1 116 ? -4.832 -1.583 22.790 1.00 96.88 116 ASP A O 1
ATOM 864 N N . GLU A 1 117 ? -3.865 -0.758 24.632 1.00 97.69 117 GLU A N 1
ATOM 865 C CA . GLU A 1 117 ? -2.748 -1.709 24.623 1.00 97.69 117 GLU A CA 1
ATOM 866 C C . GLU A 1 117 ? -3.187 -3.177 24.743 1.00 97.69 117 GLU A C 1
ATOM 868 O O . GLU A 1 117 ? -2.532 -4.078 24.206 1.00 97.69 117 GLU A O 1
ATOM 873 N N . GLY A 1 118 ? -4.285 -3.439 25.455 1.00 98.25 118 GLY A N 1
ATOM 874 C CA . GLY A 1 118 ? -4.866 -4.768 25.599 1.00 98.25 118 GLY A CA 1
ATOM 875 C C . GLY A 1 118 ? -5.429 -5.290 24.282 1.00 98.25 118 GLY A C 1
ATOM 876 O O . GLY A 1 118 ? -5.161 -6.438 23.920 1.00 98.25 118 GLY A O 1
ATOM 877 N N . LEU A 1 119 ? -6.150 -4.446 23.541 1.00 97.88 119 LEU A N 1
ATOM 878 C CA . LEU A 1 119 ? -6.658 -4.768 22.206 1.00 97.88 119 LEU A CA 1
ATOM 879 C C . LEU A 1 119 ? -5.522 -4.939 21.195 1.00 97.88 119 LEU A C 1
ATOM 881 O O . LEU A 1 119 ? -5.521 -5.927 20.464 1.00 97.88 119 LEU A O 1
ATOM 885 N N . VAL A 1 120 ? -4.491 -4.084 21.230 1.00 98.44 120 VAL A N 1
ATOM 886 C CA . VAL A 1 120 ? -3.283 -4.256 20.398 1.00 98.44 120 VAL A CA 1
ATOM 887 C C . VAL A 1 120 ? -2.636 -5.622 20.642 1.00 98.44 120 VAL A C 1
ATOM 889 O O . VAL A 1 120 ? -2.263 -6.307 19.686 1.00 98.44 120 VAL A O 1
ATOM 892 N N . ARG A 1 121 ? -2.501 -6.042 21.908 1.00 98.44 121 ARG A N 1
ATOM 893 C CA . ARG A 1 121 ? -1.927 -7.351 22.256 1.00 98.44 121 ARG A CA 1
ATOM 894 C C . ARG A 1 121 ? -2.766 -8.494 21.685 1.00 98.44 121 ARG A C 1
ATOM 896 O O . ARG A 1 121 ? -2.218 -9.328 20.968 1.00 98.44 121 ARG A O 1
ATOM 903 N N . LYS A 1 122 ? -4.082 -8.473 21.919 1.00 98.25 122 LYS A N 1
ATOM 904 C CA . LYS A 1 122 ? -5.021 -9.478 21.388 1.00 98.25 122 LYS A CA 1
ATOM 905 C C . LYS A 1 122 ? -4.992 -9.542 19.861 1.00 98.25 122 LYS A C 1
ATOM 907 O O . LYS A 1 122 ? -4.903 -10.624 19.291 1.00 98.25 122 LYS A O 1
ATOM 912 N N . ALA A 1 123 ? -4.993 -8.390 19.193 1.00 98.25 123 ALA A N 1
ATOM 913 C CA . ALA A 1 123 ? -4.939 -8.325 17.739 1.00 98.25 123 ALA A CA 1
ATOM 914 C C . ALA A 1 123 ? -3.645 -8.921 17.184 1.00 98.25 123 ALA A C 1
ATOM 916 O O . ALA A 1 123 ? -3.672 -9.698 16.230 1.00 98.25 123 ALA A O 1
ATOM 917 N N . ARG A 1 124 ? -2.500 -8.620 17.806 1.00 98.44 124 ARG A N 1
ATOM 918 C CA . ARG A 1 124 ? -1.213 -9.214 17.419 1.00 98.44 124 ARG A CA 1
ATOM 919 C C . ARG A 1 124 ? -1.194 -10.725 17.627 1.00 98.44 124 ARG A C 1
ATOM 921 O O . ARG A 1 124 ? -0.691 -11.423 16.751 1.00 98.44 124 ARG A O 1
ATOM 928 N N . GLU A 1 125 ? -1.749 -11.224 18.729 1.00 98.00 125 GLU A N 1
ATOM 929 C CA . GLU A 1 125 ? -1.886 -12.665 18.986 1.00 98.00 125 GLU A CA 1
ATOM 930 C C . GLU A 1 125 ? -2.747 -13.345 17.913 1.00 98.00 125 GLU A C 1
ATOM 932 O O . GLU A 1 125 ? -2.312 -14.336 17.328 1.00 98.00 125 GLU A O 1
ATOM 937 N N . HIS A 1 126 ? -3.909 -12.774 17.573 1.00 97.00 126 HIS A N 1
ATOM 938 C CA . HIS A 1 126 ? -4.768 -13.285 16.498 1.00 97.00 126 HIS A CA 1
ATOM 939 C C . HIS A 1 126 ? -4.053 -13.306 15.138 1.00 97.00 126 HIS A C 1
ATOM 941 O O . HIS A 1 126 ? -4.078 -14.316 14.435 1.00 97.00 126 HIS A O 1
ATOM 947 N N . ILE A 1 127 ? -3.365 -12.219 14.777 1.00 97.62 127 ILE A N 1
ATOM 948 C CA . ILE A 1 127 ? -2.638 -12.116 13.503 1.00 97.62 127 ILE A CA 1
ATOM 949 C C . ILE A 1 127 ? -1.480 -13.121 13.433 1.00 97.62 127 ILE A C 1
ATOM 951 O O . ILE A 1 127 ? -1.236 -13.726 12.386 1.00 97.62 127 ILE A O 1
ATOM 955 N N . GLN A 1 128 ? -0.760 -13.314 14.541 1.00 97.44 128 GLN A N 1
ATOM 956 C CA . GLN A 1 128 ? 0.322 -14.295 14.623 1.00 97.44 128 GLN A CA 1
ATOM 957 C C . GLN A 1 128 ? -0.207 -15.727 14.540 1.00 97.44 128 GLN A C 1
ATOM 959 O O . GLN A 1 128 ? 0.370 -16.532 13.809 1.00 97.44 128 GLN A O 1
ATOM 964 N N . ALA A 1 129 ? -1.313 -16.034 15.223 1.00 97.00 129 ALA A N 1
ATOM 965 C CA . ALA A 1 129 ? -1.966 -17.340 15.148 1.00 97.00 129 ALA A CA 1
ATOM 966 C C . ALA A 1 129 ? -2.436 -17.672 13.720 1.00 97.00 129 ALA A C 1
ATOM 968 O O . ALA A 1 129 ? -2.349 -18.824 13.301 1.00 97.00 129 ALA A O 1
ATOM 969 N N . ALA A 1 130 ? -2.850 -16.662 12.948 1.00 95.94 130 ALA A N 1
ATOM 970 C CA . ALA A 1 130 ? -3.192 -16.803 11.532 1.00 95.94 130 ALA A CA 1
ATOM 971 C C . ALA A 1 130 ? -1.967 -16.921 10.596 1.00 95.94 130 ALA A C 1
ATOM 973 O O . ALA A 1 130 ? -2.126 -17.174 9.404 1.00 95.94 130 ALA A O 1
ATOM 974 N N . GLY A 1 131 ? -0.739 -16.725 11.095 1.00 96.75 131 GLY A N 1
ATOM 975 C CA . GLY A 1 131 ? 0.482 -16.754 10.279 1.00 96.75 131 GLY A CA 1
ATOM 976 C C . GLY A 1 131 ? 0.625 -15.570 9.314 1.00 96.75 131 GLY A C 1
ATOM 977 O O . GLY A 1 131 ? 1.422 -15.636 8.379 1.00 96.75 131 GLY A O 1
ATOM 978 N N . LEU A 1 132 ? -0.128 -14.488 9.538 1.00 96.25 132 LEU A N 1
ATOM 979 C CA . LEU A 1 132 ? -0.233 -13.331 8.636 1.00 96.25 132 LEU A CA 1
ATOM 980 C C . LEU A 1 132 ? 0.511 -12.087 9.147 1.00 96.25 132 LEU A C 1
ATOM 982 O O . LEU A 1 132 ? 0.344 -10.992 8.607 1.00 96.25 132 LEU A O 1
ATOM 986 N N . TYR A 1 133 ? 1.358 -12.242 10.167 1.00 93.75 133 TYR A N 1
ATOM 987 C CA . TYR A 1 133 ? 2.165 -11.141 10.688 1.00 93.75 133 TYR A CA 1
ATOM 988 C C . TYR A 1 133 ? 3.169 -10.648 9.634 1.00 93.75 133 TYR A C 1
ATOM 990 O O . TYR A 1 133 ? 3.999 -11.413 9.138 1.00 93.75 133 TYR A O 1
ATOM 998 N N . GLY A 1 134 ? 3.098 -9.359 9.300 1.00 93.75 134 GLY A N 1
ATOM 999 C CA . GLY A 1 134 ? 3.878 -8.729 8.231 1.00 93.75 134 GLY A CA 1
ATOM 1000 C C . GLY A 1 134 ? 2.959 -8.098 7.185 1.00 93.75 134 GLY A C 1
ATOM 1001 O O . GLY A 1 134 ? 2.885 -6.872 7.141 1.00 93.75 134 GLY A O 1
ATOM 1002 N N . PRO A 1 135 ? 2.230 -8.892 6.375 1.00 95.50 135 PRO A N 1
ATOM 1003 C CA . PRO A 1 135 ? 1.157 -8.376 5.524 1.00 95.50 135 PRO A CA 1
ATOM 1004 C C . PRO A 1 135 ? 0.024 -7.711 6.308 1.00 95.50 135 PRO A C 1
ATOM 1006 O O . PRO A 1 135 ? -0.558 -6.735 5.833 1.00 95.50 135 PRO A O 1
ATOM 1009 N N . VAL A 1 136 ? -0.253 -8.233 7.506 1.00 98.31 136 VAL A N 1
ATOM 1010 C CA . VAL A 1 136 ? -1.145 -7.629 8.490 1.00 98.31 136 VAL A CA 1
ATOM 1011 C C . VAL A 1 136 ? -0.331 -7.268 9.725 1.00 98.31 136 VAL A C 1
ATOM 1013 O O . VAL A 1 136 ? 0.425 -8.089 10.257 1.00 98.31 136 VAL A O 1
ATOM 1016 N N . SER A 1 137 ? -0.457 -6.028 10.181 1.00 98.00 137 SER A N 1
ATOM 1017 C CA . SER A 1 137 ? 0.202 -5.546 11.396 1.00 98.00 137 SER A CA 1
ATOM 1018 C C . SER A 1 137 ? -0.728 -4.646 12.193 1.00 98.00 137 SER A C 1
ATOM 1020 O O . SER A 1 137 ? -1.691 -4.103 11.656 1.00 98.00 137 SER A O 1
ATOM 1022 N N . VAL A 1 138 ? -0.442 -4.494 13.487 1.00 98.25 138 VAL A N 1
ATOM 1023 C CA . VAL A 1 138 ? -1.161 -3.571 14.373 1.00 98.25 138 VAL A CA 1
ATOM 1024 C C . VAL A 1 138 ? -0.167 -2.786 15.218 1.00 98.25 138 VAL A C 1
ATOM 1026 O O . VAL A 1 138 ? 0.759 -3.364 15.808 1.00 98.25 138 VAL A O 1
ATOM 1029 N N . GLU A 1 139 ? -0.378 -1.479 15.296 1.00 97.25 139 GLU A N 1
ATOM 1030 C CA . GLU A 1 139 ? 0.418 -0.535 16.074 1.00 97.25 139 GLU A CA 1
ATOM 1031 C C . GLU A 1 139 ? -0.434 0.151 17.149 1.00 97.25 139 GLU A C 1
ATOM 1033 O O . GLU A 1 139 ? -1.605 0.470 16.930 1.00 97.25 139 GLU A O 1
ATOM 1038 N N . LEU A 1 140 ? 0.183 0.372 18.316 1.00 98.12 140 LEU A N 1
ATOM 1039 C CA . LEU A 1 140 ? -0.371 1.239 19.348 1.00 98.12 140 LEU A CA 1
ATOM 1040 C C . LEU A 1 140 ? -0.225 2.694 18.898 1.00 98.12 140 LEU A C 1
ATOM 1042 O O . LEU A 1 140 ? 0.884 3.171 18.672 1.00 98.12 140 LEU A O 1
ATOM 1046 N N . TRP A 1 141 ? -1.337 3.404 18.814 1.00 96.50 141 TRP A N 1
ATOM 1047 C CA . TRP A 1 141 ? -1.411 4.772 18.330 1.00 96.50 141 TRP A CA 1
ATOM 1048 C C . TRP A 1 141 ? -2.196 5.636 19.316 1.00 96.50 141 TRP A C 1
ATOM 1050 O O . TRP A 1 141 ? -3.193 5.207 19.881 1.00 96.50 141 TRP A O 1
ATOM 1060 N N . SER A 1 142 ? -1.764 6.876 19.534 1.00 92.50 142 SER A N 1
ATOM 1061 C CA . SER A 1 142 ? -2.336 7.757 20.561 1.00 92.50 142 SER A CA 1
ATOM 1062 C C . SER A 1 142 ? -3.558 8.564 20.110 1.00 92.50 142 SER A C 1
ATOM 1064 O O . SER A 1 142 ? -4.168 9.252 20.926 1.00 92.50 142 SER A O 1
ATOM 1066 N N . GLY A 1 143 ? -3.945 8.491 18.835 1.00 93.38 143 GLY A N 1
ATOM 1067 C CA . GLY A 1 143 ? -4.988 9.350 18.276 1.00 93.38 143 GLY A CA 1
ATOM 1068 C C . GLY A 1 143 ? -4.440 10.601 17.579 1.00 93.38 143 GLY A C 1
ATOM 1069 O O . GLY A 1 143 ? -3.246 10.901 17.589 1.00 93.38 143 GLY A O 1
ATOM 1070 N N . GLY A 1 144 ? -5.336 11.357 16.951 1.00 94.56 144 GLY A N 1
ATOM 1071 C CA . GLY A 1 144 ? -5.034 12.614 16.278 1.00 94.56 144 GLY A CA 1
ATOM 1072 C C . GLY A 1 144 ? -4.345 12.401 14.936 1.00 94.56 144 GLY A C 1
ATOM 1073 O O . GLY A 1 144 ? -5.012 12.208 13.922 1.00 94.56 144 GLY A O 1
ATOM 1074 N N . ARG A 1 145 ? -3.009 12.473 14.921 1.00 96.19 145 ARG A N 1
ATOM 1075 C CA . ARG A 1 145 ? -2.207 12.425 13.691 1.00 96.19 145 ARG A CA 1
ATOM 1076 C C . ARG A 1 145 ? -1.850 10.987 13.333 1.00 96.19 145 ARG A C 1
ATOM 1078 O O . ARG A 1 145 ? -1.267 10.271 14.144 1.00 96.19 145 ARG A O 1
ATOM 1085 N N . LEU A 1 146 ? -2.156 10.578 12.110 1.00 97.06 146 LEU A N 1
ATOM 1086 C CA . LEU A 1 146 ? -1.853 9.245 11.605 1.00 97.06 146 LEU A CA 1
ATOM 1087 C C . LEU A 1 146 ? -0.349 9.114 11.291 1.00 97.06 146 LEU A C 1
ATOM 1089 O O . LEU A 1 146 ? 0.246 10.055 10.743 1.00 97.06 146 LEU A O 1
ATOM 1093 N N . PRO A 1 147 ? 0.275 7.950 11.566 1.00 96.06 147 PRO A N 1
ATOM 1094 C CA . PRO A 1 147 ? 1.717 7.719 11.415 1.00 96.06 147 PRO A CA 1
ATOM 1095 C C . PRO A 1 147 ? 2.152 7.514 9.950 1.00 96.06 147 PRO A C 1
ATOM 1097 O O . PRO A 1 147 ? 3.046 6.728 9.651 1.00 96.06 147 PRO A O 1
ATOM 1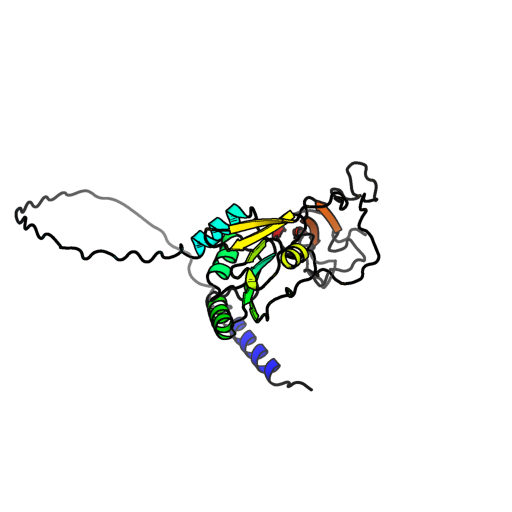100 N N . TYR A 1 148 ? 1.538 8.238 9.010 1.00 95.94 148 TYR A N 1
ATOM 1101 C CA . TYR A 1 148 ? 1.811 8.120 7.579 1.00 95.94 148 TYR A CA 1
ATOM 1102 C C . TYR A 1 148 ? 2.194 9.455 6.952 1.00 95.94 148 TYR A C 1
ATOM 1104 O O . TYR A 1 148 ? 1.714 10.534 7.337 1.00 95.94 148 TYR A O 1
ATOM 1112 N N . ALA A 1 149 ? 3.025 9.368 5.914 1.00 93.88 149 ALA A N 1
ATOM 1113 C CA . ALA A 1 149 ? 3.207 10.454 4.964 1.00 93.88 149 ALA A CA 1
ATOM 1114 C C . ALA A 1 149 ? 1.874 10.806 4.274 1.00 93.88 149 ALA A C 1
ATOM 1116 O O . ALA A 1 149 ? 0.906 10.048 4.303 1.00 93.88 149 ALA A O 1
ATOM 1117 N N . GLU A 1 150 ? 1.808 11.991 3.671 1.00 93.56 150 GLU A N 1
ATOM 1118 C CA . GLU A 1 150 ? 0.687 12.337 2.792 1.00 93.56 150 GLU A CA 1
ATOM 1119 C C . GLU A 1 150 ? 0.649 11.417 1.564 1.00 93.56 150 GLU A C 1
ATOM 1121 O O . GLU A 1 150 ? 1.705 11.016 1.082 1.00 93.56 150 GLU A O 1
ATOM 1126 N N . ASN A 1 151 ? -0.540 11.137 1.022 1.00 94.69 151 ASN A N 1
ATOM 1127 C CA . ASN A 1 151 ? -0.719 10.320 -0.186 1.00 94.69 151 ASN A CA 1
ATOM 1128 C C . ASN A 1 151 ? -0.105 8.914 -0.094 1.00 94.69 151 ASN A C 1
ATOM 1130 O O . ASN A 1 151 ? 0.687 8.541 -0.951 1.00 94.69 151 ASN A O 1
ATOM 1134 N N . LEU A 1 152 ? -0.439 8.137 0.935 1.00 96.44 152 LEU A N 1
ATOM 1135 C CA . LEU A 1 152 ? 0.083 6.781 1.127 1.00 96.44 152 LEU A CA 1
ATOM 1136 C C . LEU A 1 152 ? -1.012 5.705 1.218 1.00 96.44 152 LEU A C 1
ATOM 1138 O O . LEU A 1 152 ? -0.778 4.566 0.832 1.00 96.44 152 LEU A O 1
ATOM 1142 N N . VAL A 1 153 ? -2.202 6.034 1.718 1.00 98.19 153 VAL A N 1
ATOM 1143 C CA . VAL A 1 153 ? -3.250 5.056 2.057 1.00 98.19 153 VAL A CA 1
ATOM 1144 C C . VAL A 1 153 ? -4.277 4.931 0.927 1.00 98.19 153 VAL A C 1
ATOM 1146 O O . VAL A 1 153 ? -4.836 5.936 0.492 1.00 98.19 153 VAL A O 1
ATOM 1149 N N . ASN A 1 154 ? -4.545 3.712 0.451 1.00 98.06 154 ASN A N 1
ATOM 1150 C CA . ASN A 1 154 ? -5.555 3.451 -0.584 1.00 98.06 154 ASN A CA 1
ATOM 1151 C C . ASN A 1 154 ? -6.973 3.437 -0.007 1.00 98.06 154 ASN A C 1
ATOM 1153 O O . ASN A 1 154 ? -7.879 4.031 -0.592 1.00 98.06 154 ASN A O 1
ATOM 1157 N N . LEU A 1 155 ? -7.137 2.777 1.143 1.00 98.50 155 LEU A N 1
ATOM 1158 C CA . LEU A 1 155 ? -8.392 2.690 1.882 1.00 98.50 155 LEU A CA 1
ATOM 1159 C C . LEU A 1 155 ? -8.150 2.960 3.367 1.00 98.50 155 LEU A C 1
ATOM 1161 O O . LEU A 1 155 ? -7.327 2.290 3.985 1.00 98.50 155 LEU A O 1
ATOM 1165 N N . ALA A 1 156 ? -8.879 3.912 3.940 1.00 98.44 156 ALA A N 1
ATOM 1166 C CA . ALA A 1 156 ? -8.951 4.105 5.384 1.00 98.44 156 ALA A CA 1
ATOM 1167 C C . ALA A 1 156 ? -10.319 3.640 5.902 1.00 98.44 156 ALA A C 1
ATOM 1169 O O . ALA A 1 156 ? -11.340 4.226 5.554 1.00 98.44 156 ALA A O 1
ATOM 1170 N N . VAL A 1 157 ? -10.341 2.610 6.740 1.00 98.19 157 VAL A N 1
ATOM 1171 C CA . VAL A 1 157 ? -11.523 2.176 7.495 1.00 98.19 157 VAL A CA 1
ATOM 1172 C C . VAL A 1 157 ? -11.410 2.784 8.887 1.00 98.19 157 VAL A C 1
ATOM 1174 O O . VAL A 1 157 ? -10.430 2.525 9.583 1.00 98.19 157 VAL A O 1
ATOM 1177 N N . VAL A 1 158 ? -12.349 3.641 9.279 1.00 97.75 158 VAL A N 1
ATOM 1178 C CA . VAL A 1 158 ? -12.288 4.386 10.544 1.00 97.75 158 VAL A CA 1
ATOM 1179 C C . VAL A 1 158 ? -13.492 4.037 11.406 1.00 97.75 158 VAL A C 1
ATOM 1181 O O . VAL A 1 158 ? -14.561 4.615 11.234 1.00 97.75 158 VAL A O 1
ATOM 1184 N N . GLU A 1 159 ? -13.297 3.134 12.365 1.00 94.75 159 GLU A N 1
ATOM 1185 C CA . GLU A 1 159 ? -14.332 2.719 13.326 1.00 94.75 159 GLU A CA 1
ATOM 1186 C C . GLU A 1 159 ? -14.562 3.768 14.417 1.00 94.75 159 GLU A C 1
ATOM 1188 O O . GLU A 1 159 ? -15.661 3.952 14.930 1.00 94.75 159 GLU A O 1
ATOM 1193 N N . SER A 1 160 ? -13.503 4.497 14.778 1.00 86.50 160 SER A N 1
ATOM 1194 C CA . SER A 1 160 ? -13.522 5.499 15.846 1.00 86.50 160 SER A CA 1
ATOM 1195 C C . SER A 1 160 ? -13.382 6.924 15.287 1.00 86.50 160 SER A C 1
ATOM 1197 O O . SER A 1 160 ? -12.303 7.516 15.402 1.00 86.50 160 SER A O 1
ATOM 1199 N N . PRO A 1 161 ? -14.446 7.532 14.720 1.00 82.94 161 PRO A N 1
ATOM 1200 C CA . PRO A 1 161 ? -14.376 8.822 14.019 1.00 82.94 161 PRO A CA 1
ATOM 1201 C C . PRO A 1 161 ? -13.895 9.984 14.896 1.00 82.94 161 PRO A C 1
ATOM 1203 O O . PRO A 1 161 ? -13.329 10.947 14.399 1.00 82.94 161 PRO A O 1
ATOM 1206 N N . ARG A 1 162 ? -14.071 9.905 16.222 1.00 88.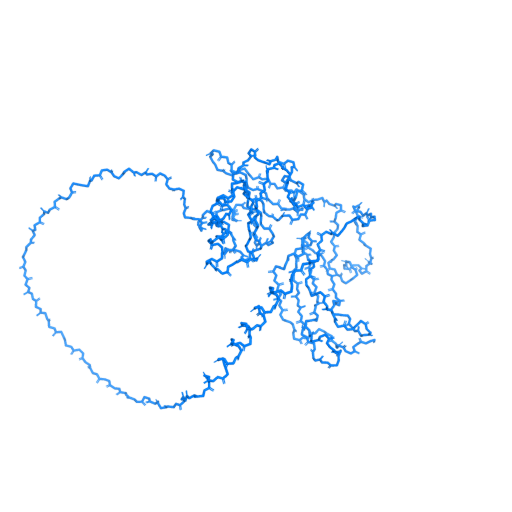25 162 ARG A N 1
ATOM 1207 C CA . ARG A 1 162 ? -13.614 10.956 17.151 1.00 88.25 162 ARG A CA 1
ATOM 1208 C C . ARG A 1 162 ? -12.096 10.982 17.349 1.00 88.25 162 ARG A C 1
ATOM 1210 O O . ARG A 1 162 ? -11.583 11.927 17.940 1.00 88.25 162 ARG A O 1
ATOM 1217 N N . ARG A 1 163 ? -11.374 9.952 16.893 1.00 89.31 163 ARG A N 1
ATOM 1218 C CA . ARG A 1 163 ? -9.925 9.821 17.110 1.00 89.31 163 ARG A CA 1
ATOM 1219 C C . ARG A 1 163 ? -9.082 10.435 15.997 1.00 89.31 163 ARG A C 1
ATOM 1221 O O . ARG A 1 163 ? -7.891 10.618 16.211 1.00 89.31 163 ARG A O 1
ATOM 1228 N N . VAL A 1 164 ? -9.653 10.748 14.835 1.00 94.94 164 VAL A N 1
ATOM 1229 C CA . VAL A 1 164 ? -8.937 11.338 13.693 1.00 94.94 164 VAL A CA 1
ATOM 1230 C C . VAL A 1 164 ? -9.872 12.260 12.918 1.00 94.94 164 VAL A C 1
ATOM 1232 O O . VAL A 1 164 ? -11.046 11.954 12.749 1.00 94.94 164 VAL A O 1
ATOM 1235 N N . THR A 1 165 ? -9.372 13.402 12.450 1.00 96.25 165 THR A N 1
ATOM 1236 C CA . THR A 1 165 ? -10.185 14.354 11.682 1.00 96.25 165 THR A CA 1
ATOM 1237 C C . THR A 1 165 ? -10.270 13.959 10.208 1.00 96.25 165 THR A C 1
ATOM 1239 O O . THR A 1 165 ? -9.326 13.395 9.653 1.00 96.25 165 THR A O 1
ATOM 1242 N N . ASP A 1 166 ? -11.353 14.348 9.530 1.00 96.81 166 ASP A N 1
ATOM 1243 C CA . ASP A 1 166 ? -11.497 14.167 8.077 1.00 96.81 166 ASP A CA 1
ATOM 1244 C C . ASP A 1 166 ? -10.308 14.765 7.303 1.00 96.81 166 ASP A C 1
ATOM 1246 O O . ASP A 1 166 ? -9.825 14.168 6.345 1.00 96.81 166 ASP A O 1
ATOM 1250 N N . ALA A 1 167 ? -9.788 15.921 7.735 1.00 97.38 167 ALA A N 1
ATOM 1251 C CA . ALA A 1 167 ? -8.633 16.565 7.108 1.00 97.38 167 ALA A CA 1
ATOM 1252 C C . ALA A 1 167 ? -7.365 15.699 7.190 1.00 97.38 167 ALA A C 1
ATOM 1254 O O . ALA A 1 167 ? -6.612 15.595 6.221 1.00 97.38 167 ALA A O 1
ATOM 1255 N N . GLU A 1 168 ? -7.145 15.046 8.329 1.00 97.94 168 GLU A N 1
ATOM 1256 C CA . GLU A 1 168 ? -6.010 14.151 8.527 1.00 97.94 168 GLU A CA 1
ATOM 1257 C C . GLU A 1 168 ? -6.155 12.852 7.721 1.00 97.94 168 GLU A C 1
ATOM 1259 O O . GLU A 1 168 ? -5.193 12.401 7.094 1.00 97.94 168 GLU A O 1
ATOM 1264 N N . VAL A 1 169 ? -7.367 12.294 7.651 1.00 97.88 169 VAL A N 1
ATOM 1265 C CA . VAL A 1 169 ? -7.673 11.157 6.768 1.00 97.88 169 VAL A CA 1
ATOM 1266 C C . VAL A 1 169 ? -7.402 11.535 5.307 1.00 97.88 169 VAL A C 1
ATOM 1268 O O . VAL A 1 169 ? -6.653 10.854 4.604 1.00 97.88 169 VAL A O 1
ATOM 1271 N N . MET A 1 170 ? -7.919 12.677 4.852 1.00 97.88 170 MET A N 1
ATOM 1272 C CA . MET A 1 170 ? -7.708 13.172 3.488 1.00 97.88 170 MET A CA 1
ATOM 1273 C C . MET A 1 170 ? -6.236 13.470 3.187 1.00 97.88 170 MET A C 1
ATOM 1275 O O . MET A 1 170 ? -5.799 13.306 2.045 1.00 97.88 170 MET A O 1
ATOM 1279 N N . ARG A 1 171 ? -5.433 13.865 4.184 1.00 97.00 171 ARG A N 1
ATOM 1280 C CA . ARG A 1 171 ? -3.983 14.043 4.027 1.00 97.00 171 ARG A CA 1
ATOM 1281 C C . ARG A 1 171 ? -3.308 12.728 3.644 1.00 97.00 171 ARG A C 1
ATOM 1283 O O . ARG A 1 171 ? -2.530 12.709 2.686 1.00 97.00 171 ARG A O 1
ATOM 1290 N N . VAL A 1 172 ? -3.598 11.646 4.369 1.00 97.69 172 VAL A N 1
ATOM 1291 C CA . VAL A 1 172 ? -2.924 10.353 4.167 1.00 97.69 172 VAL A CA 1
ATOM 1292 C C . VAL A 1 172 ? -3.448 9.574 2.969 1.00 97.69 172 VAL A C 1
ATOM 1294 O O . VAL A 1 172 ? -2.688 8.788 2.412 1.00 97.69 172 VAL A O 1
ATOM 1297 N N . LEU A 1 173 ? -4.693 9.790 2.535 1.00 98.19 173 LEU A N 1
ATOM 1298 C CA . LEU A 1 173 ? -5.227 9.102 1.360 1.00 98.19 173 LEU A CA 1
ATOM 1299 C C . LEU A 1 173 ? -4.419 9.429 0.099 1.00 98.19 173 LEU A C 1
ATOM 1301 O O . LEU A 1 173 ? -4.038 10.582 -0.126 1.00 98.19 173 LEU A O 1
ATOM 1305 N N . VAL A 1 174 ? -4.176 8.422 -0.738 1.00 96.25 174 VAL A N 1
ATOM 1306 C CA . VAL A 1 174 ? -3.671 8.606 -2.107 1.00 96.25 174 VAL A CA 1
ATOM 1307 C C . VAL A 1 174 ? -4.710 9.353 -2.956 1.00 96.25 174 VAL A C 1
ATOM 1309 O O . VAL A 1 174 ? -5.903 9.280 -2.661 1.00 96.25 174 VAL A O 1
ATOM 1312 N N . PRO A 1 175 ? -4.318 10.071 -4.022 1.00 94.12 175 PRO A N 1
ATOM 1313 C CA . PRO A 1 175 ? -5.266 10.565 -5.019 1.00 94.12 175 PRO A CA 1
ATOM 1314 C C . PRO A 1 175 ? -6.121 9.424 -5.598 1.00 94.12 175 PRO A C 1
ATOM 1316 O O . PRO A 1 175 ? -5.584 8.458 -6.134 1.00 94.12 175 PRO A O 1
ATOM 1319 N N . GLY A 1 176 ? -7.444 9.545 -5.493 1.00 94.25 176 GLY A N 1
ATOM 1320 C CA . GLY A 1 176 ? -8.423 8.499 -5.819 1.00 94.25 176 GLY A CA 1
ATOM 1321 C C . GLY A 1 176 ? -8.710 7.511 -4.680 1.00 94.25 176 GLY A C 1
ATOM 1322 O O . GLY A 1 176 ? -9.579 6.659 -4.831 1.00 94.25 176 GLY A O 1
ATOM 1323 N N . GLY A 1 177 ? -8.002 7.616 -3.552 1.00 96.94 177 GLY A N 1
ATOM 1324 C CA . GLY A 1 177 ? -8.217 6.791 -2.366 1.00 96.94 177 GLY A CA 1
ATOM 1325 C C . GLY A 1 177 ? -9.521 7.124 -1.644 1.00 96.94 177 GLY A C 1
ATOM 1326 O O . GLY A 1 177 ? -10.078 8.220 -1.792 1.00 96.94 177 GLY A O 1
ATOM 1327 N N . VAL A 1 178 ? -9.988 6.171 -0.842 1.00 98.38 178 VAL A N 1
ATOM 1328 C CA . VAL A 1 178 ? -11.298 6.214 -0.183 1.00 98.38 178 VAL A CA 1
ATOM 1329 C C . VAL A 1 178 ? -11.139 6.095 1.327 1.00 98.38 178 VAL A C 1
ATOM 1331 O O . VAL A 1 178 ? -10.302 5.340 1.811 1.00 98.38 178 VAL A O 1
ATOM 1334 N N . ALA A 1 179 ? -11.964 6.812 2.083 1.00 98.38 179 ALA A N 1
ATOM 1335 C CA . ALA A 1 179 ? -12.201 6.506 3.485 1.00 98.38 179 ALA A CA 1
ATOM 1336 C C . ALA A 1 179 ? -13.652 6.092 3.703 1.00 98.38 179 ALA A C 1
ATOM 1338 O O . ALA A 1 179 ? -14.562 6.724 3.165 1.00 98.38 179 ALA A O 1
ATOM 1339 N N . LEU A 1 180 ? -13.849 5.064 4.520 1.00 98.12 180 LEU A N 1
ATOM 1340 C CA . LEU A 1 180 ? -15.135 4.688 5.084 1.00 98.12 180 LEU A CA 1
ATOM 1341 C C . LEU A 1 180 ? -15.061 4.955 6.584 1.00 98.12 180 LEU A C 1
ATOM 1343 O O . LEU A 1 180 ? -14.252 4.366 7.296 1.00 98.12 180 LEU A O 1
ATOM 1347 N N . ILE A 1 181 ? -15.866 5.909 7.042 1.00 97.06 181 ILE A N 1
ATOM 1348 C CA . ILE A 1 181 ? -15.879 6.382 8.425 1.00 97.06 181 ILE A CA 1
ATOM 1349 C C . ILE A 1 181 ? -17.192 5.953 9.072 1.00 97.06 181 ILE A C 1
ATOM 1351 O O . ILE A 1 181 ? -18.262 6.310 8.573 1.00 97.06 181 ILE A O 1
ATOM 1355 N N . ARG A 1 182 ? -17.111 5.195 10.166 1.00 94.69 182 ARG A N 1
ATOM 1356 C CA . ARG A 1 182 ? -18.272 4.658 10.877 1.00 94.69 182 ARG A CA 1
ATOM 1357 C C . ARG A 1 182 ? -19.144 5.796 11.402 1.00 94.69 182 ARG A C 1
ATOM 1359 O O . ARG A 1 182 ? -18.653 6.769 11.982 1.00 94.69 182 ARG A O 1
ATOM 1366 N N . GLN A 1 183 ? -20.444 5.670 11.182 1.00 91.06 183 GLN A N 1
ATOM 1367 C CA . GLN A 1 183 ? -21.503 6.514 11.726 1.00 91.06 183 GLN A CA 1
ATOM 1368 C C . GLN A 1 183 ? -22.556 5.632 12.401 1.00 91.06 183 GLN A C 1
ATOM 1370 O O . GLN A 1 183 ? -22.511 4.410 12.275 1.00 91.06 183 GLN A O 1
ATOM 1375 N N . ASN A 1 184 ? -23.499 6.251 13.119 1.00 84.81 184 ASN A N 1
ATOM 1376 C CA . ASN A 1 184 ? -24.541 5.528 13.856 1.00 84.81 184 ASN A CA 1
ATOM 1377 C C . ASN A 1 184 ? -25.316 4.543 12.962 1.00 84.81 184 ASN A C 1
ATOM 1379 O O . ASN A 1 184 ? -25.567 3.425 13.394 1.00 84.81 184 ASN A O 1
ATOM 1383 N N . ASP A 1 185 ? -25.596 4.930 11.711 1.00 82.62 185 ASP A N 1
ATOM 1384 C CA . ASP A 1 185 ? -26.421 4.156 10.771 1.00 82.62 185 ASP A CA 1
ATOM 1385 C C . ASP A 1 185 ? -25.654 3.736 9.497 1.00 82.62 185 ASP A C 1
ATOM 1387 O O . ASP A 1 185 ? -26.227 3.657 8.411 1.00 82.62 185 ASP A O 1
ATOM 1391 N N . GLY A 1 186 ? -24.338 3.496 9.598 1.00 89.19 186 GLY A N 1
ATOM 1392 C CA . GLY A 1 186 ? -23.538 2.941 8.497 1.00 89.19 186 GLY A CA 1
ATOM 1393 C C . GLY A 1 186 ? -22.195 3.636 8.276 1.00 89.19 186 GLY A C 1
ATOM 1394 O O . GLY A 1 186 ? -21.480 3.960 9.223 1.00 89.19 186 GLY A O 1
ATOM 1395 N N . TRP A 1 187 ? -21.832 3.851 7.008 1.00 94.25 187 TRP A N 1
ATOM 1396 C CA . TRP A 1 187 ? -20.523 4.376 6.608 1.00 94.25 187 TRP A CA 1
ATOM 1397 C C . TRP A 1 187 ? -20.635 5.709 5.865 1.00 94.25 187 TRP A C 1
ATOM 1399 O O . TRP A 1 187 ? -21.259 5.807 4.809 1.00 94.25 187 TRP A O 1
ATOM 1409 N N . LYS A 1 188 ? -19.930 6.735 6.351 1.00 95.44 188 LYS A N 1
ATOM 1410 C CA . LYS A 1 188 ? -19.649 7.945 5.573 1.00 95.44 188 LYS A CA 1
ATOM 1411 C C . LYS A 1 188 ? -18.468 7.682 4.648 1.00 95.44 188 LYS A C 1
ATOM 1413 O O . LYS A 1 188 ? -17.345 7.479 5.109 1.00 95.44 188 LYS A O 1
ATOM 1418 N N . LYS A 1 189 ? -18.717 7.751 3.341 1.00 97.12 189 LYS A N 1
ATOM 1419 C CA . LYS A 1 189 ? -17.682 7.636 2.311 1.00 97.12 189 LYS A CA 1
ATOM 1420 C C . LYS A 1 189 ? -17.066 8.997 1.992 1.00 97.12 189 LYS A C 1
ATOM 1422 O O . LYS A 1 189 ? -17.771 9.933 1.626 1.00 97.12 189 LYS A O 1
ATOM 1427 N N . LEU A 1 190 ? -15.742 9.089 2.075 1.00 97.69 190 LEU A N 1
ATOM 1428 C CA . LEU A 1 190 ? -14.952 10.207 1.557 1.00 97.69 190 LEU A CA 1
ATOM 1429 C C . LEU A 1 190 ? -14.045 9.712 0.435 1.00 97.69 190 LEU A C 1
ATOM 1431 O O . LEU A 1 190 ? -13.496 8.617 0.515 1.00 97.69 190 LEU A O 1
ATOM 1435 N N . VAL A 1 191 ? -13.859 10.529 -0.600 1.00 97.75 191 VAL A N 1
ATOM 1436 C CA . VAL A 1 191 ? -12.974 10.211 -1.728 1.00 97.75 191 VAL A CA 1
ATOM 1437 C C . VAL A 1 191 ? -12.023 11.372 -1.956 1.00 97.75 191 VAL A C 1
ATOM 1439 O O . VAL A 1 191 ? -12.455 12.513 -2.146 1.00 97.75 191 VAL A O 1
ATOM 1442 N N . LYS A 1 192 ? -10.719 11.087 -1.978 1.00 96.75 192 LYS A N 1
ATOM 1443 C CA . LYS A 1 192 ? -9.720 12.095 -2.324 1.00 96.75 192 LYS A CA 1
ATOM 1444 C C . LYS A 1 192 ? -9.686 12.296 -3.825 1.00 96.75 192 LYS A C 1
ATOM 1446 O O . LYS A 1 192 ? -9.220 11.432 -4.561 1.00 96.75 192 LYS A O 1
ATOM 1451 N N . GLN A 1 193 ? -10.138 13.458 -4.279 1.00 93.94 193 GLN A N 1
ATOM 1452 C CA . GLN A 1 193 ? -10.113 13.788 -5.698 1.00 93.94 193 GLN A CA 1
ATOM 1453 C C . GLN A 1 193 ? -8.679 13.817 -6.233 1.00 93.94 193 GLN A C 1
ATOM 1455 O O . GLN A 1 193 ? -7.755 14.323 -5.587 1.00 93.94 193 GLN A O 1
ATOM 1460 N N . ARG A 1 194 ? -8.494 13.254 -7.427 1.00 87.62 194 ARG A N 1
ATOM 1461 C CA . ARG A 1 194 ? -7.222 13.322 -8.143 1.00 87.62 194 ARG A CA 1
ATOM 1462 C C . ARG A 1 194 ? -7.110 14.683 -8.824 1.00 87.62 194 ARG A C 1
ATOM 1464 O O . ARG A 1 194 ? -8.008 15.064 -9.566 1.00 87.62 194 ARG A O 1
ATOM 1471 N N . SER A 1 195 ? -6.010 15.402 -8.600 1.00 84.50 195 SER A N 1
ATOM 1472 C CA . SER A 1 195 ? -5.750 16.641 -9.337 1.00 84.50 195 SER A CA 1
ATOM 1473 C C . SER A 1 195 ? -5.359 16.336 -10.787 1.00 84.50 195 SER A C 1
ATOM 1475 O O . SER A 1 195 ? -4.638 15.374 -11.055 1.00 84.50 195 SER A O 1
ATOM 1477 N N . GLY A 1 196 ? -5.792 17.186 -11.723 1.00 84.50 196 GLY A N 1
ATOM 1478 C CA . GLY A 1 196 ? -5.346 17.148 -13.125 1.00 84.50 196 GLY A CA 1
ATOM 1479 C C . GLY A 1 196 ? -3.910 17.649 -13.333 1.00 84.50 196 GLY A C 1
ATOM 1480 O O . GLY A 1 196 ? -3.416 17.676 -14.450 1.00 84.50 196 GLY A O 1
ATOM 1481 N N . GLU A 1 197 ? -3.241 18.056 -12.255 1.00 88.06 197 GLU A N 1
ATOM 1482 C CA . GLU A 1 197 ? -1.870 18.575 -12.256 1.00 88.06 197 GLU A CA 1
ATOM 1483 C C . GLU A 1 197 ? -0.800 17.479 -12.275 1.00 88.06 197 GLU A C 1
ATOM 1485 O O . GLU A 1 197 ? 0.376 17.795 -12.443 1.00 88.06 197 GLU A O 1
ATOM 1490 N N . LEU A 1 198 ? -1.199 16.223 -12.040 1.00 86.88 198 LEU A N 1
ATOM 1491 C CA . LEU A 1 198 ? -0.340 15.044 -12.124 1.00 86.88 198 LEU A CA 1
ATOM 1492 C C . LEU A 1 198 ? -0.682 14.267 -13.397 1.00 86.88 198 LEU A C 1
ATOM 1494 O O . LEU A 1 198 ? -1.737 13.623 -13.484 1.00 86.88 198 LEU A O 1
ATOM 1498 N N . GLY A 1 199 ? 0.232 14.323 -14.356 1.00 88.00 199 GLY A N 1
ATOM 1499 C CA . GLY A 1 199 ? 0.178 13.620 -15.621 1.00 88.00 199 GLY A CA 1
ATOM 1500 C C . GLY A 1 199 ? 0.330 12.105 -15.480 1.00 88.00 199 GLY A C 1
ATOM 1501 O O . GLY A 1 199 ? 0.332 11.516 -14.393 1.00 88.00 199 GLY A O 1
ATOM 1502 N N . GLN A 1 200 ? 0.406 11.455 -16.634 1.00 90.94 200 GLN A N 1
ATOM 1503 C CA . GLN A 1 200 ? 0.672 10.027 -16.766 1.00 90.94 200 GLN A CA 1
ATOM 1504 C C . GLN A 1 200 ? 1.890 9.850 -17.669 1.00 90.94 200 GLN A C 1
ATOM 1506 O O . GLN A 1 200 ? 2.120 10.667 -18.552 1.00 90.94 200 GLN A O 1
ATOM 1511 N N . TRP A 1 201 ? 2.639 8.771 -17.478 1.00 93.88 201 TRP A N 1
ATOM 1512 C CA . TRP A 1 201 ? 3.780 8.410 -18.314 1.00 93.88 201 TRP A CA 1
ATOM 1513 C C . TRP A 1 201 ? 3.501 7.042 -18.924 1.00 93.88 201 TRP A C 1
ATOM 1515 O O . TRP A 1 201 ? 3.925 6.023 -18.396 1.00 93.88 201 TRP A O 1
ATOM 1525 N N . THR A 1 202 ? 2.691 6.995 -19.976 1.00 93.62 202 THR A N 1
ATOM 1526 C CA . THR A 1 202 ? 2.097 5.745 -20.487 1.00 93.62 202 THR A CA 1
ATOM 1527 C C . THR A 1 202 ? 3.015 4.958 -21.425 1.00 93.62 202 THR A C 1
ATOM 1529 O O . THR A 1 202 ? 2.818 3.756 -21.595 1.00 93.62 202 THR A O 1
ATOM 1532 N N . HIS A 1 203 ? 4.021 5.613 -22.007 1.00 92.94 203 HIS A N 1
ATOM 1533 C CA . HIS A 1 203 ? 4.955 5.043 -22.983 1.00 92.94 203 HIS A CA 1
ATOM 1534 C C . HIS A 1 203 ? 6.408 5.217 -22.533 1.00 92.94 203 HIS A C 1
ATOM 1536 O O . HIS A 1 203 ? 6.686 5.915 -21.563 1.00 92.94 203 HIS A O 1
ATOM 1542 N N . PHE A 1 204 ? 7.349 4.592 -23.248 1.00 88.38 204 PHE A N 1
ATOM 1543 C CA . PHE A 1 204 ? 8.779 4.692 -22.939 1.00 88.38 204 PHE A CA 1
ATOM 1544 C C . PHE A 1 204 ? 9.256 6.153 -22.861 1.00 88.38 204 PHE A C 1
ATOM 1546 O O . PHE A 1 204 ? 9.873 6.537 -21.870 1.00 88.38 204 PHE A O 1
ATOM 1553 N N . LEU A 1 205 ? 8.875 6.979 -23.841 1.00 91.50 205 LEU A N 1
ATOM 1554 C CA . LEU A 1 205 ? 9.103 8.426 -23.845 1.00 91.50 205 LEU A CA 1
ATOM 1555 C C . LEU A 1 205 ? 7.781 9.170 -23.609 1.00 91.50 205 LEU A C 1
ATOM 1557 O O . LEU A 1 205 ? 7.307 9.894 -24.477 1.00 91.50 205 LEU A O 1
ATOM 1561 N N . HIS A 1 206 ? 7.192 8.953 -22.425 1.00 91.50 206 HIS A N 1
ATOM 1562 C CA . HIS A 1 206 ? 5.982 9.598 -21.891 1.00 91.50 206 HIS A CA 1
ATOM 1563 C C . HIS A 1 206 ? 4.669 9.257 -22.610 1.00 91.50 206 HIS A C 1
ATOM 1565 O O . HIS A 1 206 ? 3.798 8.617 -22.009 1.00 91.50 206 HIS A O 1
ATOM 1571 N N . GLY A 1 207 ? 4.519 9.649 -23.874 1.00 91.19 207 GLY A N 1
ATOM 1572 C CA . GLY A 1 207 ? 3.276 9.562 -24.638 1.00 91.19 207 GLY A CA 1
ATOM 1573 C C . GLY A 1 207 ? 3.447 8.924 -26.021 1.00 91.19 207 GLY A C 1
ATOM 1574 O O . GLY A 1 207 ? 4.558 8.561 -26.413 1.00 91.19 207 GLY A O 1
ATOM 1575 N N . PRO A 1 208 ? 2.345 8.766 -26.778 1.00 92.94 208 PRO A N 1
ATOM 1576 C CA . PRO A 1 208 ? 2.387 8.254 -28.151 1.00 92.94 208 PRO A CA 1
ATOM 1577 C C . PRO A 1 208 ? 3.106 9.201 -29.129 1.00 92.94 208 PRO A C 1
ATOM 1579 O O . PRO A 1 208 ? 3.484 8.784 -30.218 1.00 92.94 208 PRO A O 1
ATOM 1582 N N . ASP A 1 209 ? 3.308 10.460 -28.738 1.00 91.44 209 ASP A N 1
ATOM 1583 C CA . ASP A 1 209 ? 4.095 11.473 -29.445 1.00 91.44 209 ASP A CA 1
ATOM 1584 C C . ASP A 1 209 ? 5.613 11.312 -29.248 1.00 91.44 209 ASP A C 1
ATOM 1586 O O . ASP A 1 209 ? 6.393 12.007 -29.897 1.00 91.44 209 ASP A O 1
ATOM 1590 N N . ASN A 1 210 ? 6.035 10.381 -28.382 1.00 89.44 210 ASN A N 1
ATOM 1591 C CA . ASN A 1 210 ? 7.433 10.056 -28.107 1.00 89.44 210 ASN A CA 1
ATOM 1592 C C . ASN A 1 210 ? 8.248 11.251 -27.566 1.00 89.44 210 ASN A C 1
ATOM 1594 O O . ASN A 1 210 ? 9.464 11.326 -27.759 1.00 89.44 210 ASN A O 1
ATOM 1598 N N . ASN A 1 211 ? 7.575 12.188 -26.893 1.00 90.00 211 ASN A N 1
ATOM 1599 C CA . ASN A 1 211 ? 8.176 13.388 -26.325 1.00 90.00 211 ASN A CA 1
ATOM 1600 C C . ASN A 1 211 ? 8.440 13.202 -24.828 1.00 90.00 211 ASN A C 1
ATOM 1602 O O . ASN A 1 211 ? 7.505 13.146 -24.037 1.00 90.00 211 ASN A O 1
ATOM 1606 N N . ALA A 1 212 ? 9.710 13.151 -24.423 1.00 88.62 212 ALA A N 1
ATOM 1607 C CA . ALA A 1 212 ? 10.147 12.814 -23.064 1.00 88.62 212 ALA A CA 1
ATOM 1608 C C . ALA A 1 212 ? 9.922 13.928 -22.011 1.00 88.62 212 ALA A C 1
ATOM 1610 O O . ALA A 1 212 ? 10.794 14.187 -21.179 1.00 88.62 212 ALA A O 1
ATOM 1611 N N . VAL A 1 213 ? 8.763 14.590 -22.032 1.00 87.81 213 VAL A N 1
ATOM 1612 C CA . VAL A 1 213 ? 8.397 15.689 -21.129 1.00 87.81 213 VAL A CA 1
ATOM 1613 C C . VAL A 1 213 ? 6.992 15.459 -20.578 1.00 87.81 213 VAL A C 1
ATOM 1615 O O . VAL A 1 213 ? 6.034 15.347 -21.336 1.00 87.81 213 VAL A O 1
ATOM 1618 N N . ALA A 1 214 ? 6.865 15.426 -19.249 1.00 84.81 214 ALA A N 1
ATOM 1619 C CA . ALA A 1 214 ? 5.576 15.307 -18.572 1.00 84.81 214 ALA A CA 1
ATOM 1620 C C . ALA A 1 214 ? 4.855 16.659 -18.454 1.00 84.81 214 ALA A C 1
ATOM 1622 O O . ALA A 1 214 ? 5.484 17.708 -18.318 1.00 84.81 214 ALA A O 1
ATOM 1623 N N . HIS A 1 215 ? 3.521 16.627 -18.401 1.00 83.56 215 HIS A N 1
ATOM 1624 C CA . HIS A 1 215 ? 2.677 17.805 -18.137 1.00 83.56 215 HIS A CA 1
ATOM 1625 C C . HIS A 1 215 ? 2.460 18.081 -16.637 1.00 83.56 215 HIS A C 1
ATOM 1627 O O . HIS A 1 215 ? 1.481 18.723 -16.251 1.00 83.56 215 HIS A O 1
ATOM 1633 N N . ASP A 1 216 ? 3.344 17.568 -15.778 1.00 88.62 216 ASP A N 1
ATOM 1634 C CA . ASP A 1 216 ? 3.219 17.709 -14.331 1.00 88.62 216 ASP A CA 1
ATOM 1635 C C . ASP A 1 216 ? 3.393 19.170 -13.902 1.00 88.62 216 ASP A C 1
ATOM 1637 O O . ASP A 1 216 ? 4.404 19.812 -14.184 1.00 88.62 216 ASP A O 1
ATOM 1641 N N . ARG A 1 217 ? 2.419 19.692 -13.152 1.00 88.94 217 ARG A N 1
ATOM 1642 C CA . ARG A 1 217 ? 2.484 21.045 -12.564 1.00 88.94 217 ARG A CA 1
ATOM 1643 C C . ARG A 1 217 ? 2.902 21.026 -11.099 1.00 88.94 217 ARG A C 1
ATOM 1645 O O . ARG A 1 217 ? 3.324 22.045 -10.560 1.00 88.94 217 ARG A O 1
ATOM 1652 N N . ARG A 1 218 ? 2.826 19.859 -10.456 1.00 84.62 218 ARG A N 1
ATOM 1653 C CA . ARG A 1 218 ? 3.211 19.648 -9.057 1.00 84.62 218 ARG A CA 1
ATOM 1654 C C . ARG A 1 218 ? 4.610 19.033 -8.964 1.00 84.62 218 ARG A C 1
ATOM 1656 O O . ARG A 1 218 ? 4.791 17.952 -8.408 1.00 84.62 218 ARG A O 1
ATOM 1663 N N . VAL A 1 219 ? 5.592 19.739 -9.518 1.00 82.62 219 VAL A N 1
ATOM 1664 C CA . VAL A 1 219 ? 7.013 19.359 -9.504 1.00 82.62 219 VAL A CA 1
ATOM 1665 C C . VAL A 1 219 ? 7.821 20.281 -8.594 1.00 82.62 219 VAL A C 1
ATOM 1667 O O . VAL A 1 219 ? 7.505 21.456 -8.426 1.00 82.62 219 VAL A O 1
ATOM 1670 N N . GLY A 1 220 ? 8.869 19.745 -7.975 1.00 84.31 220 GLY A N 1
ATOM 1671 C CA . GLY A 1 220 ? 9.785 20.504 -7.131 1.00 84.31 220 GLY A CA 1
ATOM 1672 C C . GLY A 1 220 ? 10.902 19.620 -6.574 1.00 84.31 220 GLY A C 1
ATOM 1673 O O . GLY A 1 220 ? 10.858 18.400 -6.751 1.00 84.31 220 GLY A O 1
ATOM 1674 N N . PRO A 1 221 ? 11.901 20.204 -5.890 1.00 89.19 221 PRO A N 1
ATOM 1675 C CA . PRO A 1 221 ? 13.001 19.439 -5.314 1.00 89.19 221 PRO A CA 1
ATOM 1676 C C . PRO A 1 221 ? 12.493 18.346 -4.354 1.00 89.19 221 PRO A C 1
ATOM 1678 O O . PRO A 1 221 ? 11.661 18.649 -3.486 1.00 89.19 221 PRO A O 1
ATOM 1681 N N . PRO A 1 222 ? 12.983 17.094 -4.457 1.00 87.69 222 PRO A N 1
ATOM 1682 C CA . PRO A 1 222 ? 12.641 16.039 -3.509 1.00 87.69 222 PRO A CA 1
ATOM 1683 C C . PRO A 1 222 ? 13.059 16.432 -2.087 1.00 87.69 222 PRO A C 1
ATOM 1685 O O . PRO A 1 222 ? 14.219 16.754 -1.846 1.00 87.69 222 PRO A O 1
ATOM 1688 N N . ARG A 1 223 ? 12.121 16.404 -1.132 1.00 88.12 223 ARG A N 1
ATOM 1689 C CA . ARG A 1 223 ? 12.391 16.784 0.275 1.00 88.12 223 ARG A CA 1
ATOM 1690 C C . ARG A 1 223 ? 12.487 15.601 1.231 1.00 88.12 223 ARG A C 1
ATOM 1692 O O . ARG A 1 223 ? 12.987 15.741 2.339 1.00 88.12 223 ARG A O 1
ATOM 1699 N N . ARG A 1 224 ? 11.934 14.456 0.836 1.00 89.19 224 ARG A N 1
ATOM 1700 C CA . ARG A 1 224 ? 11.859 13.239 1.646 1.00 89.19 224 ARG A CA 1
ATOM 1701 C C . ARG A 1 224 ? 11.663 12.030 0.744 1.00 89.19 224 ARG A C 1
ATOM 1703 O O . ARG A 1 224 ? 11.104 12.152 -0.345 1.00 89.19 224 ARG A O 1
ATOM 1710 N N . LEU A 1 225 ? 12.069 10.867 1.236 1.00 90.00 225 LEU A N 1
ATOM 1711 C CA . LEU A 1 225 ? 11.700 9.594 0.636 1.00 90.00 225 LEU A CA 1
ATOM 1712 C C . LEU A 1 225 ? 10.207 9.341 0.886 1.00 90.00 225 LEU A C 1
ATOM 1714 O O . LEU A 1 225 ? 9.764 9.388 2.031 1.00 90.00 225 LEU A O 1
ATOM 1718 N N . GLN A 1 226 ? 9.439 9.083 -0.174 1.00 88.62 226 GLN A N 1
ATOM 1719 C CA . GLN A 1 226 ? 8.017 8.748 -0.052 1.00 88.62 226 GLN A CA 1
ATOM 1720 C C . GLN A 1 226 ? 7.832 7.256 0.264 1.00 88.62 226 GLN A C 1
ATOM 1722 O O . GLN A 1 226 ? 7.116 6.905 1.196 1.00 88.62 226 GLN A O 1
ATOM 1727 N N . TRP A 1 227 ? 8.503 6.383 -0.488 1.00 92.50 227 TRP A N 1
ATOM 1728 C CA . TRP A 1 227 ? 8.523 4.939 -0.264 1.00 92.50 227 TRP A CA 1
ATOM 1729 C C . TRP A 1 227 ? 9.752 4.310 -0.927 1.00 92.50 227 TRP A C 1
ATOM 1731 O O . TRP A 1 227 ? 10.357 4.885 -1.831 1.00 92.50 227 TRP A O 1
ATOM 1741 N N . LEU A 1 228 ? 10.114 3.110 -0.470 1.00 91.81 228 LEU A N 1
ATOM 1742 C CA . LEU A 1 228 ? 11.147 2.257 -1.057 1.00 91.81 228 LEU A CA 1
ATOM 1743 C C . LEU A 1 228 ? 10.573 0.851 -1.220 1.00 91.81 228 LEU A C 1
ATOM 1745 O O . LEU A 1 228 ? 9.944 0.330 -0.300 1.00 91.81 228 LEU A O 1
ATOM 1749 N N . ALA A 1 229 ? 10.812 0.223 -2.369 1.00 91.00 229 ALA A N 1
ATOM 1750 C CA . ALA A 1 229 ? 10.283 -1.099 -2.680 1.00 91.00 229 ALA A CA 1
ATOM 1751 C C . ALA A 1 229 ? 11.368 -2.047 -3.210 1.00 91.00 229 ALA A C 1
ATOM 1753 O O . ALA A 1 229 ? 12.433 -1.626 -3.651 1.00 91.00 229 ALA A O 1
ATOM 1754 N N . ALA A 1 230 ? 11.083 -3.349 -3.156 1.00 88.75 230 ALA A N 1
ATOM 1755 C CA . ALA A 1 230 ? 11.944 -4.389 -3.711 1.00 88.75 230 ALA A CA 1
ATOM 1756 C C . ALA A 1 230 ? 11.967 -4.378 -5.261 1.00 88.75 230 ALA A C 1
ATOM 1758 O O . ALA A 1 230 ? 10.967 -3.982 -5.876 1.00 88.75 230 ALA A O 1
ATOM 1759 N N . PRO A 1 231 ? 13.029 -4.917 -5.892 1.00 88.62 231 PRO A N 1
ATOM 1760 C CA . PRO A 1 231 ? 14.238 -5.473 -5.271 1.00 88.62 231 PRO A CA 1
ATOM 1761 C C . PRO A 1 231 ? 15.185 -4.378 -4.749 1.00 88.62 231 PRO A C 1
ATOM 1763 O O . PRO A 1 231 ? 15.334 -3.335 -5.369 1.00 88.62 231 PRO A O 1
ATOM 1766 N N . ARG A 1 232 ? 15.823 -4.611 -3.590 1.00 86.62 232 ARG A N 1
ATOM 1767 C CA . ARG A 1 232 ? 16.773 -3.647 -2.984 1.00 86.62 232 ARG A CA 1
ATOM 1768 C C . ARG A 1 232 ? 18.168 -3.703 -3.607 1.00 86.62 232 ARG A C 1
ATOM 1770 O O . ARG A 1 232 ? 18.923 -2.748 -3.488 1.00 86.62 232 ARG A O 1
ATOM 1777 N N . PHE A 1 233 ? 18.489 -4.828 -4.234 1.00 87.62 233 PHE A N 1
ATOM 1778 C CA . PHE A 1 233 ? 19.739 -5.070 -4.934 1.00 87.62 233 PHE A CA 1
ATOM 1779 C C . PHE A 1 233 ? 19.400 -5.498 -6.355 1.00 87.62 233 PHE A C 1
ATOM 1781 O O . PHE A 1 233 ? 18.468 -6.277 -6.564 1.00 87.62 233 PHE A O 1
ATOM 1788 N N . ALA A 1 234 ? 20.137 -4.954 -7.311 1.00 88.56 234 ALA A N 1
ATOM 1789 C CA . ALA A 1 234 ? 19.960 -5.186 -8.733 1.00 88.56 234 ALA A CA 1
ATOM 1790 C C . ALA A 1 234 ? 21.255 -5.751 -9.322 1.00 88.56 234 ALA A C 1
ATOM 1792 O O . ALA A 1 234 ? 22.308 -5.742 -8.682 1.00 88.56 234 ALA A O 1
ATOM 1793 N N . ARG A 1 235 ? 21.165 -6.256 -10.549 1.00 88.00 235 ARG A N 1
ATOM 1794 C CA . ARG A 1 235 ? 22.325 -6.666 -11.346 1.00 88.00 235 ARG A CA 1
ATOM 1795 C C . ARG A 1 235 ? 23.121 -5.423 -11.765 1.00 88.00 235 ARG A C 1
ATOM 1797 O O . ARG A 1 235 ? 22.597 -4.309 -11.714 1.00 88.00 235 ARG A O 1
ATOM 1804 N N . SER A 1 236 ? 24.376 -5.623 -12.177 1.00 83.94 236 SER A N 1
ATOM 1805 C CA . SER A 1 236 ? 25.220 -4.540 -12.705 1.00 83.94 236 SER A CA 1
ATOM 1806 C C . SER A 1 236 ? 24.493 -3.761 -13.808 1.00 83.94 236 SER A C 1
ATOM 1808 O O . SER A 1 236 ? 23.808 -4.357 -14.637 1.00 83.94 236 SER A O 1
ATOM 1810 N N . HIS A 1 237 ? 24.664 -2.440 -13.806 1.00 83.62 237 HIS A N 1
ATOM 1811 C CA . HIS A 1 237 ? 24.113 -1.522 -14.807 1.00 83.62 237 HIS A CA 1
ATOM 1812 C C . HIS A 1 237 ? 25.078 -1.268 -15.979 1.00 83.62 237 HIS A C 1
ATOM 1814 O O . HIS A 1 237 ? 24.845 -0.364 -16.771 1.00 83.62 237 HIS A O 1
ATOM 1820 N N . GLU A 1 238 ? 26.165 -2.041 -16.077 1.00 82.69 238 GLU A N 1
ATOM 1821 C CA . GLU A 1 238 ? 27.067 -2.036 -17.240 1.00 82.69 238 GLU A CA 1
ATOM 1822 C C . GLU A 1 238 ? 26.369 -2.549 -18.512 1.00 82.69 238 GLU A C 1
ATOM 1824 O O . GLU A 1 238 ? 26.633 -2.075 -19.611 1.00 82.69 238 GLU A O 1
ATOM 1829 N N . HIS A 1 239 ? 25.438 -3.490 -18.352 1.00 84.88 239 HIS A N 1
ATOM 1830 C CA . HIS A 1 239 ? 24.494 -3.900 -19.390 1.00 84.88 239 HIS A CA 1
ATOM 1831 C C . HIS A 1 239 ? 23.087 -3.412 -19.026 1.00 84.88 239 HIS A C 1
ATOM 1833 O O . HIS A 1 239 ? 22.902 -2.601 -18.117 1.00 84.88 239 HIS A O 1
ATOM 1839 N N . LEU A 1 240 ? 22.070 -3.936 -19.712 1.00 84.62 240 LEU A N 1
ATOM 1840 C CA . LEU A 1 240 ? 20.671 -3.636 -19.442 1.00 84.62 240 LEU A CA 1
ATOM 1841 C C . LEU A 1 240 ? 20.343 -3.694 -17.940 1.00 84.62 240 LEU A C 1
ATOM 1843 O O . LEU A 1 240 ? 20.385 -4.754 -17.308 1.00 84.62 240 LEU A O 1
ATOM 1847 N N . ALA A 1 241 ? 19.971 -2.537 -17.391 1.00 86.94 241 ALA A N 1
ATOM 1848 C CA . ALA A 1 241 ? 19.633 -2.391 -15.985 1.00 86.94 241 ALA A CA 1
ATOM 1849 C C . ALA A 1 241 ? 18.477 -3.319 -15.583 1.00 86.94 241 ALA A C 1
ATOM 1851 O O . ALA A 1 241 ? 17.546 -3.560 -16.357 1.00 86.94 241 ALA A O 1
ATOM 1852 N N . SER A 1 242 ? 18.496 -3.803 -14.332 1.00 89.88 242 SER A N 1
ATOM 1853 C CA . SER A 1 242 ? 17.446 -4.704 -13.840 1.00 89.88 242 SER A CA 1
ATOM 1854 C C . SER A 1 242 ? 16.061 -4.082 -13.909 1.00 89.88 242 SER A C 1
ATOM 1856 O O . SER A 1 242 ? 15.107 -4.811 -14.117 1.00 89.88 242 SER A O 1
ATOM 1858 N N . VAL A 1 243 ? 15.933 -2.763 -13.762 1.00 91.94 243 VAL A N 1
ATOM 1859 C CA . VAL A 1 243 ? 14.700 -2.045 -14.092 1.00 91.94 243 VAL A CA 1
ATOM 1860 C C . VAL A 1 243 ? 14.923 -1.379 -15.442 1.00 91.94 243 VAL A C 1
ATOM 1862 O O . VAL A 1 243 ? 15.631 -0.381 -15.522 1.00 91.94 243 VAL A O 1
ATOM 1865 N N . SER A 1 244 ? 14.356 -1.951 -16.503 1.00 88.75 244 SER A N 1
ATOM 1866 C CA . SER A 1 244 ? 14.645 -1.492 -17.868 1.00 88.75 244 SER A CA 1
ATOM 1867 C C . SER A 1 244 ? 13.671 -0.427 -18.369 1.00 88.75 244 SER A C 1
ATOM 1869 O O . SER A 1 244 ? 14.032 0.419 -19.175 1.00 88.75 244 SER A O 1
ATOM 1871 N N . VAL A 1 245 ? 12.411 -0.509 -17.938 1.00 91.19 245 VAL A N 1
ATOM 1872 C CA . VAL A 1 245 ? 11.317 0.382 -18.342 1.00 91.19 245 VAL A CA 1
ATOM 1873 C C . VAL A 1 245 ? 10.407 0.587 -17.151 1.00 91.19 245 VAL A C 1
ATOM 1875 O O . VAL A 1 245 ? 10.097 -0.378 -16.448 1.00 91.19 245 VAL A O 1
ATOM 1878 N N . VAL A 1 246 ? 9.948 1.825 -16.972 1.00 94.69 246 VAL A N 1
ATOM 1879 C CA . VAL A 1 246 ? 8.906 2.192 -16.016 1.00 94.69 246 VAL A CA 1
ATOM 1880 C C . VAL A 1 246 ? 7.911 3.111 -16.713 1.00 94.69 246 VAL A C 1
ATOM 1882 O O . VAL A 1 246 ? 8.304 4.082 -17.351 1.00 94.69 246 VAL A O 1
ATOM 1885 N N . VAL A 1 247 ? 6.627 2.797 -16.580 1.00 95.81 247 VAL A N 1
ATOM 1886 C CA . VAL A 1 247 ? 5.508 3.628 -17.040 1.00 95.81 247 VAL A CA 1
ATOM 1887 C C . VAL A 1 247 ? 4.520 3.819 -15.889 1.00 95.81 247 VAL A C 1
ATOM 1889 O O . VAL A 1 247 ? 4.408 2.964 -15.006 1.00 95.81 247 VAL A O 1
ATOM 1892 N N . SER A 1 248 ? 3.810 4.942 -15.872 1.00 94.38 248 SER A N 1
ATOM 1893 C CA . SER A 1 248 ? 2.805 5.279 -14.868 1.00 94.38 248 SER A CA 1
ATOM 1894 C C . SER A 1 248 ? 1.459 5.574 -15.525 1.00 94.38 248 SER A C 1
ATOM 1896 O O . SER A 1 248 ? 1.350 6.394 -16.435 1.00 94.38 248 SER A O 1
ATOM 1898 N N . ALA A 1 249 ? 0.409 4.897 -15.065 1.00 92.56 249 ALA A N 1
ATOM 1899 C CA . ALA A 1 249 ? -0.945 5.118 -15.560 1.00 92.56 249 ALA A CA 1
ATOM 1900 C C . ALA A 1 249 ? -1.978 4.797 -14.480 1.00 92.56 249 ALA A C 1
ATOM 1902 O O . ALA A 1 249 ? -1.818 3.838 -13.724 1.00 92.56 249 ALA A O 1
ATOM 1903 N N . GLY A 1 250 ? -3.029 5.613 -14.375 1.00 89.62 250 GLY A N 1
ATOM 1904 C CA . GLY A 1 250 ? -4.133 5.366 -13.436 1.00 89.62 250 GLY A CA 1
ATOM 1905 C C . GLY A 1 250 ? -3.712 5.219 -11.964 1.00 89.62 250 GLY A C 1
ATOM 1906 O O . GLY A 1 250 ? -4.323 4.453 -11.229 1.00 89.62 250 GLY A O 1
ATOM 1907 N N . GLY A 1 251 ? -2.640 5.899 -11.534 1.00 91.69 251 GLY A N 1
ATOM 1908 C CA . GLY A 1 251 ? -2.117 5.786 -10.159 1.00 91.69 251 GLY A CA 1
ATOM 1909 C C . GLY A 1 251 ? -1.305 4.516 -9.887 1.00 91.69 251 GLY A C 1
ATOM 1910 O O . GLY A 1 251 ? -1.000 4.216 -8.736 1.00 91.69 251 GLY A O 1
ATOM 1911 N N . ARG A 1 252 ? -0.928 3.778 -10.933 1.00 95.00 252 ARG A N 1
ATOM 1912 C CA . ARG A 1 252 ? -0.100 2.572 -10.855 1.00 95.00 252 ARG A CA 1
ATOM 1913 C C . ARG A 1 252 ? 1.214 2.780 -11.596 1.00 95.00 252 ARG A C 1
ATOM 1915 O O . ARG A 1 252 ? 1.262 3.518 -12.578 1.00 95.00 252 ARG A O 1
ATOM 1922 N N . LEU A 1 253 ? 2.258 2.104 -11.131 1.00 95.94 253 LEU A N 1
ATOM 1923 C CA . LEU A 1 253 ? 3.540 1.964 -11.811 1.00 95.94 253 LEU A CA 1
ATOM 1924 C C . LEU A 1 253 ? 3.643 0.567 -12.405 1.00 95.94 253 LEU A C 1
ATOM 1926 O O . LEU A 1 253 ? 3.439 -0.421 -11.698 1.00 95.94 253 LEU A O 1
ATOM 1930 N N . PHE A 1 254 ? 4.009 0.491 -13.677 1.00 96.88 254 PHE A N 1
ATOM 1931 C CA . PHE A 1 254 ? 4.316 -0.754 -14.361 1.00 96.88 254 PHE A CA 1
ATOM 1932 C C . PHE A 1 254 ? 5.784 -0.743 -14.752 1.00 96.88 254 PHE A C 1
ATOM 1934 O O . PHE A 1 254 ? 6.250 0.193 -15.399 1.00 96.88 254 PHE A O 1
ATOM 1941 N N . ALA A 1 255 ? 6.508 -1.780 -14.353 1.00 96.00 255 ALA A N 1
ATOM 1942 C CA . ALA A 1 255 ? 7.928 -1.899 -14.623 1.00 96.00 255 ALA A CA 1
ATOM 1943 C C . ALA A 1 255 ? 8.273 -3.268 -15.199 1.00 96.00 255 ALA A C 1
ATOM 1945 O O . ALA A 1 255 ? 7.694 -4.285 -14.804 1.00 96.00 255 ALA A O 1
ATOM 1946 N N . ILE A 1 256 ? 9.259 -3.291 -16.093 1.00 95.56 256 ILE A N 1
ATOM 1947 C CA . ILE A 1 256 ? 9.939 -4.527 -16.474 1.00 95.56 256 ILE A CA 1
ATOM 1948 C C . ILE A 1 256 ? 11.161 -4.686 -15.578 1.00 95.56 256 ILE A C 1
ATOM 1950 O O . ILE A 1 256 ? 12.032 -3.815 -15.552 1.00 95.56 256 ILE A O 1
ATOM 1954 N N . VAL A 1 257 ? 11.187 -5.787 -14.825 1.00 94.94 257 VAL A N 1
ATOM 1955 C CA . VAL A 1 257 ? 12.196 -6.051 -13.798 1.00 94.94 257 VAL A CA 1
ATOM 1956 C C . VAL A 1 257 ? 12.874 -7.400 -14.034 1.00 94.94 257 VAL A C 1
ATOM 1958 O O . VAL A 1 257 ? 12.195 -8.420 -14.154 1.00 94.94 257 VAL A O 1
ATOM 1961 N N . ASP A 1 258 ? 14.203 -7.425 -14.068 1.00 93.75 258 ASP A N 1
ATOM 1962 C CA . ASP A 1 258 ? 15.006 -8.642 -13.970 1.00 93.75 258 ASP A CA 1
ATOM 1963 C C . ASP A 1 258 ? 15.186 -9.026 -12.495 1.00 93.75 258 ASP A C 1
ATOM 1965 O O . ASP A 1 258 ? 15.924 -8.374 -11.759 1.00 93.75 258 ASP A O 1
ATOM 1969 N N . GLU A 1 259 ? 14.522 -10.097 -12.056 1.00 93.44 259 GLU A N 1
ATOM 1970 C CA . GLU A 1 259 ? 14.726 -10.703 -10.729 1.00 93.44 259 GLU A CA 1
ATOM 1971 C C . GLU A 1 259 ? 15.726 -11.882 -10.791 1.00 93.44 259 GLU A C 1
ATOM 1973 O O . GLU A 1 259 ? 15.656 -12.827 -9.996 1.00 93.44 259 GLU A O 1
ATOM 1978 N N . GLY A 1 260 ? 16.601 -11.894 -11.802 1.00 91.81 260 GLY A N 1
ATOM 1979 C CA . GLY A 1 260 ? 17.690 -12.855 -11.943 1.00 91.81 260 GLY A CA 1
ATOM 1980 C C . GLY A 1 260 ? 18.749 -12.714 -10.839 1.00 91.81 260 GLY A C 1
ATOM 1981 O O . GLY A 1 260 ? 18.753 -11.725 -10.105 1.00 91.81 260 GLY A O 1
ATOM 1982 N N . PRO A 1 261 ? 19.654 -13.698 -10.703 1.00 91.56 261 PRO A N 1
ATOM 1983 C CA . PRO A 1 261 ? 20.712 -13.654 -9.697 1.00 91.56 261 PRO A CA 1
ATOM 1984 C C . PRO A 1 261 ? 21.593 -12.398 -9.849 1.00 91.56 261 PRO A C 1
ATOM 1986 O O . PRO A 1 261 ? 21.961 -12.013 -10.968 1.00 91.56 261 PRO A O 1
ATOM 1989 N N . THR A 1 262 ? 21.897 -11.738 -8.729 1.00 91.88 262 THR A N 1
ATOM 1990 C CA . THR A 1 262 ? 22.617 -10.452 -8.696 1.00 91.88 262 THR A CA 1
ATOM 1991 C C . THR A 1 262 ? 24.135 -10.605 -8.764 1.00 91.88 262 THR A C 1
ATOM 1993 O O . THR A 1 262 ? 24.832 -9.623 -8.983 1.00 91.88 262 THR A O 1
ATOM 1996 N N . GLU A 1 263 ? 24.655 -11.821 -8.600 1.00 90.94 263 GLU A N 1
ATOM 1997 C CA . GLU A 1 263 ? 26.087 -12.126 -8.504 1.00 90.94 263 GLU A CA 1
ATOM 1998 C C . GLU A 1 263 ? 26.827 -11.942 -9.835 1.00 90.94 263 GLU A C 1
ATOM 2000 O O . GLU A 1 263 ? 28.027 -11.684 -9.847 1.00 90.94 263 GLU A O 1
ATOM 2005 N N . SER A 1 264 ? 26.136 -12.094 -10.969 1.00 87.62 264 SER A N 1
ATOM 2006 C CA . SER A 1 264 ? 26.726 -11.906 -12.296 1.00 87.62 264 SER A CA 1
ATOM 2007 C C . SER A 1 264 ? 25.658 -11.665 -13.355 1.00 87.62 264 SER A C 1
ATOM 2009 O O . SER A 1 264 ? 24.638 -12.354 -13.381 1.00 87.62 264 SER A O 1
ATOM 2011 N N . VAL A 1 265 ? 25.923 -10.746 -14.286 1.00 87.06 265 VAL A N 1
ATOM 2012 C CA . VAL A 1 265 ? 25.117 -10.482 -15.498 1.00 87.06 265 VAL A CA 1
ATOM 2013 C C . VAL A 1 265 ? 25.079 -11.671 -16.473 1.00 87.06 265 VAL A C 1
ATOM 2015 O O . VAL A 1 265 ? 24.126 -11.823 -17.239 1.00 87.06 265 VAL A O 1
ATOM 2018 N N . LEU A 1 266 ? 26.058 -12.581 -16.396 1.00 88.12 266 LEU A N 1
ATOM 2019 C CA . LEU A 1 266 ? 26.135 -13.763 -17.261 1.00 88.12 266 LEU A CA 1
ATOM 2020 C C . LEU A 1 266 ? 25.044 -14.795 -16.945 1.00 88.12 266 LEU A C 1
ATOM 2022 O O . LEU A 1 266 ? 24.584 -15.506 -17.846 1.00 88.12 266 LEU A O 1
ATOM 2026 N N . LEU A 1 267 ? 24.581 -14.847 -15.691 1.00 91.38 267 LEU A N 1
ATOM 2027 C CA . LEU A 1 267 ? 23.535 -15.774 -15.251 1.00 91.38 267 LEU A CA 1
ATOM 2028 C C . LEU A 1 267 ? 22.182 -15.469 -15.925 1.00 91.38 267 LEU A C 1
ATOM 2030 O O . LEU A 1 267 ? 21.938 -14.332 -16.323 1.00 91.38 267 LEU A O 1
ATOM 2034 N N . PRO A 1 268 ? 21.278 -16.447 -16.098 1.00 91.31 268 PRO A N 1
ATOM 2035 C CA . PRO A 1 268 ? 20.005 -16.207 -16.778 1.00 91.31 268 PRO A CA 1
ATOM 2036 C C . PRO A 1 268 ? 19.126 -15.155 -16.083 1.00 91.31 268 PRO A C 1
ATOM 2038 O O . PRO A 1 268 ? 18.948 -15.189 -14.865 1.00 91.31 268 PRO A O 1
ATOM 2041 N N . SER A 1 269 ? 18.528 -14.260 -16.875 1.00 92.88 269 SER A N 1
ATOM 2042 C CA . SER A 1 269 ? 17.524 -13.302 -16.396 1.00 92.88 269 SER A CA 1
ATOM 2043 C C . SER A 1 269 ? 16.223 -13.986 -15.988 1.00 92.88 269 SER A C 1
ATOM 2045 O O . SER A 1 269 ? 15.841 -15.021 -16.541 1.00 92.88 269 SER A O 1
ATOM 2047 N N . LYS A 1 270 ? 15.499 -13.355 -15.063 1.00 94.12 270 LYS A N 1
ATOM 2048 C CA . LYS A 1 270 ? 14.136 -13.722 -14.663 1.00 94.12 270 LYS A CA 1
ATOM 2049 C C . LYS A 1 270 ? 13.230 -12.507 -14.814 1.00 94.12 270 LYS A C 1
ATOM 2051 O O . LYS A 1 270 ? 12.897 -11.838 -13.838 1.00 94.12 270 LYS A O 1
ATOM 2056 N N . TRP A 1 271 ? 12.828 -12.243 -16.052 1.00 95.06 271 TRP A N 1
ATOM 2057 C CA . TRP A 1 271 ? 12.015 -11.082 -16.390 1.00 95.06 271 TRP A CA 1
ATOM 2058 C C . TRP A 1 271 ? 10.605 -11.149 -15.789 1.00 95.06 271 TRP A C 1
ATOM 2060 O O . TRP A 1 271 ? 9.893 -12.161 -15.872 1.00 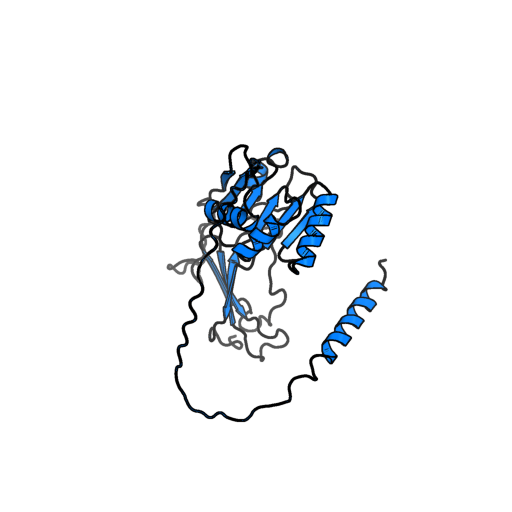95.06 271 TRP A O 1
ATOM 2070 N N . ARG A 1 272 ? 10.180 -10.027 -15.210 1.00 96.69 272 ARG A N 1
ATOM 2071 C CA . ARG A 1 272 ? 8.860 -9.814 -14.623 1.00 96.69 272 ARG A CA 1
ATOM 2072 C C . ARG A 1 272 ? 8.250 -8.524 -15.153 1.00 96.69 272 ARG A C 1
ATOM 2074 O O . ARG A 1 272 ? 8.917 -7.498 -15.169 1.00 96.69 272 ARG A O 1
ATOM 2081 N N . LEU A 1 273 ? 6.963 -8.564 -15.485 1.00 97.00 273 LEU A N 1
ATOM 2082 C CA . LEU A 1 273 ? 6.124 -7.369 -15.499 1.00 97.00 273 LEU A CA 1
ATOM 2083 C C . LEU A 1 273 ? 5.580 -7.171 -14.084 1.00 97.00 273 LEU A C 1
ATOM 2085 O O . LEU A 1 273 ? 4.890 -8.049 -13.559 1.00 97.00 273 LEU A O 1
ATOM 2089 N N . VAL A 1 274 ? 5.913 -6.048 -13.464 1.00 97.00 274 VAL A N 1
ATOM 2090 C CA . VAL A 1 274 ? 5.586 -5.737 -12.070 1.00 97.00 274 VAL A CA 1
ATOM 2091 C C . VAL A 1 274 ? 4.647 -4.542 -12.039 1.00 97.00 274 VAL A C 1
ATOM 2093 O O . VAL A 1 274 ? 4.969 -3.510 -12.617 1.00 97.00 274 VAL A O 1
ATOM 2096 N N . ALA A 1 275 ? 3.517 -4.673 -11.344 1.00 96.38 275 ALA A N 1
ATOM 2097 C CA . ALA A 1 275 ? 2.604 -3.571 -11.077 1.00 96.38 275 ALA A CA 1
ATOM 2098 C C . ALA A 1 275 ? 2.641 -3.189 -9.598 1.00 96.38 275 ALA A C 1
ATOM 2100 O O . ALA A 1 275 ? 2.469 -4.034 -8.712 1.00 96.38 275 ALA A O 1
ATOM 2101 N N . ARG A 1 276 ? 2.838 -1.900 -9.339 1.00 96.19 276 ARG A N 1
ATOM 2102 C CA . ARG A 1 276 ? 2.817 -1.304 -8.004 1.00 96.19 276 ARG A CA 1
ATOM 2103 C C . ARG A 1 276 ? 1.826 -0.159 -7.956 1.00 96.19 276 ARG A C 1
ATOM 2105 O O . ARG A 1 276 ? 1.526 0.455 -8.978 1.00 96.19 276 ARG A O 1
ATOM 2112 N N . ASP A 1 277 ? 1.354 0.151 -6.765 1.00 96.00 277 ASP A N 1
ATOM 2113 C CA . ASP A 1 277 ? 0.734 1.445 -6.521 1.00 96.00 277 ASP A CA 1
ATOM 2114 C C . ASP A 1 277 ? 1.807 2.548 -6.603 1.00 96.00 277 ASP A C 1
ATOM 2116 O O . ASP A 1 277 ? 2.913 2.398 -6.076 1.00 96.00 277 ASP A O 1
ATOM 2120 N N . ALA A 1 278 ? 1.512 3.637 -7.316 1.00 94.50 278 ALA A N 1
ATOM 2121 C CA . ALA A 1 278 ? 2.486 4.697 -7.577 1.00 94.50 278 ALA A CA 1
ATOM 2122 C C . ALA A 1 278 ? 2.771 5.586 -6.356 1.00 94.50 278 ALA A C 1
ATOM 2124 O O . ALA A 1 278 ? 3.816 6.235 -6.285 1.00 94.50 278 ALA A O 1
ATOM 2125 N N . PHE A 1 279 ? 1.851 5.634 -5.396 1.00 94.25 279 PHE A N 1
ATOM 2126 C CA . PHE A 1 279 ? 1.887 6.560 -4.270 1.00 94.25 279 PHE A CA 1
ATOM 2127 C C . PHE A 1 279 ? 2.493 5.950 -3.006 1.00 94.25 279 PHE A C 1
ATOM 2129 O O . PHE A 1 279 ? 3.028 6.691 -2.179 1.00 94.25 279 PHE A O 1
ATOM 2136 N N . ASN A 1 280 ? 2.481 4.621 -2.880 1.00 94.94 280 ASN A N 1
ATOM 2137 C CA . ASN A 1 280 ? 3.068 3.913 -1.735 1.00 94.94 280 ASN A CA 1
ATOM 2138 C C . ASN A 1 280 ? 4.006 2.748 -2.103 1.00 94.94 280 ASN A C 1
ATOM 2140 O O . ASN A 1 280 ? 4.628 2.162 -1.217 1.00 94.94 280 ASN A O 1
ATOM 2144 N N . GLY A 1 281 ? 4.132 2.400 -3.387 1.00 94.88 281 GLY A N 1
ATOM 2145 C CA . GLY A 1 281 ? 5.045 1.357 -3.855 1.00 94.88 281 GLY A CA 1
ATOM 2146 C C . GLY A 1 281 ? 4.613 -0.074 -3.523 1.00 94.88 281 GLY A C 1
ATOM 2147 O O . GLY A 1 281 ? 5.365 -1.013 -3.819 1.00 94.88 281 GLY A O 1
ATOM 2148 N N . VAL A 1 282 ? 3.426 -0.280 -2.940 1.00 95.44 282 VAL A N 1
ATOM 2149 C CA . VAL A 1 282 ? 2.904 -1.613 -2.610 1.00 95.44 282 VAL A CA 1
ATOM 2150 C C . VAL A 1 282 ? 2.798 -2.455 -3.877 1.00 95.44 282 VAL A C 1
ATOM 2152 O O . VAL A 1 282 ? 2.340 -1.991 -4.921 1.00 95.44 282 VAL A O 1
ATOM 2155 N N . LEU A 1 283 ? 3.272 -3.702 -3.800 1.00 94.56 283 LEU A N 1
ATOM 2156 C CA . LEU A 1 283 ? 3.162 -4.653 -4.902 1.00 94.56 283 LEU A CA 1
ATOM 2157 C C . LEU A 1 283 ? 1.695 -5.054 -5.063 1.00 94.56 283 LEU A C 1
ATOM 2159 O O . LEU A 1 283 ? 1.129 -5.638 -4.147 1.00 94.56 283 LEU A O 1
ATOM 2163 N N . LEU A 1 284 ? 1.113 -4.783 -6.230 1.00 93.94 284 LEU A N 1
ATOM 2164 C CA . LEU A 1 284 ? -0.250 -5.209 -6.552 1.00 93.94 284 LEU A CA 1
ATOM 2165 C C . LEU A 1 284 ? -0.229 -6.605 -7.170 1.00 93.94 284 LEU A C 1
ATOM 2167 O O . LEU A 1 284 ? -0.955 -7.499 -6.755 1.00 93.94 284 LEU A O 1
ATOM 2171 N N . TRP A 1 285 ? 0.647 -6.806 -8.154 1.00 94.00 285 TRP A N 1
ATOM 2172 C CA . TRP A 1 285 ? 0.878 -8.107 -8.771 1.00 94.00 285 TRP A CA 1
ATOM 2173 C C . TRP A 1 285 ? 2.190 -8.109 -9.553 1.00 94.00 285 TRP A C 1
ATOM 2175 O O . TRP A 1 285 ? 2.748 -7.067 -9.904 1.00 94.00 285 TRP A O 1
ATOM 2185 N N . LYS A 1 286 ? 2.684 -9.307 -9.871 1.00 95.38 286 LYS A N 1
ATOM 2186 C CA . LYS A 1 286 ? 3.769 -9.492 -10.838 1.00 95.38 286 LYS A CA 1
ATOM 2187 C C . LYS A 1 286 ? 3.538 -10.720 -11.702 1.00 95.38 286 LYS A C 1
ATOM 2189 O O . LYS A 1 286 ? 3.066 -11.747 -11.220 1.00 95.38 286 LYS A O 1
ATOM 2194 N N . ARG A 1 287 ? 3.917 -10.640 -12.975 1.00 97.00 287 ARG A N 1
ATOM 2195 C CA . ARG A 1 287 ? 3.784 -11.727 -13.956 1.00 97.00 287 ARG A CA 1
ATOM 2196 C C . ARG A 1 287 ? 5.143 -12.064 -14.551 1.00 97.00 287 ARG A C 1
ATOM 2198 O O . ARG A 1 287 ? 5.912 -11.166 -14.870 1.00 97.00 287 ARG A O 1
ATOM 2205 N N . SER A 1 288 ? 5.455 -13.355 -14.679 1.00 96.94 288 SER A N 1
ATOM 2206 C CA . SER A 1 288 ? 6.629 -13.790 -15.450 1.00 96.94 288 SER A CA 1
ATOM 2207 C C . SER A 1 288 ? 6.427 -13.467 -16.922 1.00 96.94 288 SER A C 1
ATOM 2209 O O . SER A 1 288 ? 5.359 -13.753 -17.465 1.00 96.94 288 SER A O 1
ATOM 2211 N N . ILE A 1 289 ? 7.464 -12.943 -17.566 1.00 95.94 289 ILE A N 1
ATOM 2212 C CA . ILE A 1 289 ? 7.513 -12.806 -19.022 1.00 95.94 289 ILE A CA 1
ATOM 2213 C C . ILE A 1 289 ? 8.708 -13.603 -19.538 1.00 95.94 289 ILE A C 1
ATOM 2215 O O . ILE A 1 289 ? 9.784 -13.588 -18.947 1.00 95.94 289 ILE A O 1
ATOM 2219 N N . ARG A 1 290 ? 8.500 -14.377 -20.607 1.00 89.25 290 ARG A N 1
ATOM 2220 C CA . ARG A 1 290 ? 9.524 -15.309 -21.109 1.00 89.25 290 ARG A CA 1
ATOM 2221 C C . ARG A 1 290 ? 10.672 -14.589 -21.806 1.00 89.25 290 ARG A C 1
ATOM 2223 O O . ARG A 1 290 ? 11.818 -15.006 -21.694 1.00 89.25 290 ARG A O 1
ATOM 2230 N N . ARG A 1 291 ? 10.344 -13.540 -22.554 1.00 87.88 291 ARG A N 1
ATOM 2231 C CA . ARG A 1 291 ? 11.281 -12.765 -23.358 1.00 87.88 291 ARG A CA 1
ATOM 2232 C C . ARG A 1 291 ? 10.995 -11.289 -23.126 1.00 87.88 291 ARG A C 1
ATOM 2234 O O . ARG A 1 291 ? 9.836 -10.886 -23.112 1.00 87.88 291 ARG A O 1
ATOM 2241 N N . TRP A 1 292 ? 12.061 -10.533 -22.933 1.00 92.00 292 TRP A N 1
ATOM 2242 C CA . TRP A 1 292 ? 12.045 -9.081 -22.943 1.00 92.00 292 TRP A CA 1
ATOM 2243 C C . TRP A 1 292 ? 13.207 -8.623 -23.813 1.00 92.00 292 TRP A C 1
ATOM 2245 O O . TRP A 1 292 ? 13.018 -8.392 -24.998 1.00 92.00 292 TRP A O 1
ATOM 2255 N N . GLU A 1 293 ? 14.415 -8.670 -23.260 1.00 88.81 293 GLU A N 1
ATOM 2256 C CA . GLU A 1 293 ? 15.646 -8.287 -23.939 1.00 88.81 293 GLU A CA 1
ATOM 2257 C C . GLU A 1 293 ? 16.815 -9.191 -23.552 1.00 88.81 293 GLU A C 1
ATOM 2259 O O . GLU A 1 293 ? 16.739 -9.972 -22.588 1.00 88.81 293 GLU A O 1
ATOM 2264 N N . SER A 1 294 ? 17.906 -9.086 -24.315 1.00 84.12 294 SER A N 1
ATOM 2265 C CA . SER A 1 294 ? 19.168 -9.716 -23.931 1.00 84.12 294 SER A CA 1
ATOM 2266 C C . SER A 1 294 ? 19.740 -9.044 -22.686 1.00 84.12 294 SER A C 1
ATOM 2268 O O . SER A 1 294 ? 19.931 -7.834 -22.639 1.00 84.12 294 SER A O 1
ATOM 2270 N N . ARG A 1 295 ? 20.098 -9.855 -21.691 1.00 78.31 295 ARG A N 1
ATOM 2271 C CA . ARG A 1 295 ? 20.799 -9.409 -20.475 1.00 78.31 295 ARG A CA 1
ATOM 2272 C C . ARG A 1 295 ? 22.219 -8.896 -20.718 1.00 78.31 295 ARG A C 1
ATOM 2274 O O . ARG A 1 295 ? 22.802 -8.295 -19.830 1.00 78.31 295 ARG A O 1
ATOM 2281 N N . LEU A 1 296 ? 22.763 -9.188 -21.899 1.00 83.62 296 LEU A N 1
ATOM 2282 C CA . LEU A 1 296 ? 24.077 -8.741 -22.359 1.00 83.62 296 LEU A CA 1
ATOM 2283 C C . LEU A 1 296 ? 23.966 -7.567 -23.340 1.00 83.62 296 LEU A C 1
ATOM 2285 O O . LEU A 1 296 ? 24.946 -7.224 -23.990 1.00 83.62 296 LEU A O 1
ATOM 2289 N N . ARG A 1 297 ? 22.768 -6.986 -23.500 1.00 80.50 297 ARG A N 1
ATOM 2290 C CA . ARG A 1 297 ? 22.600 -5.750 -24.261 1.00 80.50 297 ARG A CA 1
ATOM 2291 C C . ARG A 1 297 ? 23.372 -4.647 -23.530 1.00 80.50 297 ARG A C 1
ATOM 2293 O O . ARG A 1 297 ? 23.035 -4.339 -22.387 1.00 80.50 297 ARG A O 1
ATOM 2300 N N . GLY A 1 298 ? 24.391 -4.111 -24.188 1.00 67.75 298 GLY A N 1
ATOM 2301 C CA . GLY A 1 298 ? 25.162 -2.929 -23.806 1.00 67.75 298 GLY A CA 1
ATOM 2302 C C . GLY A 1 298 ? 25.161 -1.938 -24.955 1.00 67.75 298 GLY A C 1
ATOM 2303 O O . GLY A 1 298 ? 24.943 -2.396 -26.102 1.00 67.75 298 GLY A O 1
#

Sequence (298 aa):
MPDKSFARTVLRNNALKATRNCRMNSLLKSLRLPGANRRFRHRNWIAAVGLALFLPLAPPSVSTAEGGAPTEEAAEILDAAGVTGGLIVHVGCGDGRLTLALHDAVRSLVHGLETDEGLVRKAREHIQAAGLYGPVSVELWSGGRLPYAENLVNLAVVESPRRVTDAEVMRVLVPGGVALIRQNDGWKKLVKQRSGELGQWTHFLHGPDNNAVAHDRRVGPPRRLQWLAAPRFARSHEHLASVSVVVSAGGRLFAIVDEGPTESVLLPSKWRLVARDAFNGVLLWKRSIRRWESRLRG

Secondary structure (DSSP, 8-state):
---SHHHHHHHHHHHHHHHHTTSS---------------------------------PPP-----PPPPHHHHHHHHHHHHT--SSEEEEET-TTSHHHHHHHHHH--EEEEEES-HHHHHHHHHHHHHTT-BTTEEEEE--SSS-SS-SS-EEEEEES-GGGS-HHHHHHHEEEEEEEEEEETTEEEEEE-PPPTTS--B-BTTBSTT-------SS-----S-----S-SS---TTSS-SEEEEEEETTEEEEEEE-S-SS-TTSPP-EEEEEEETTT--EEEEEE-S-S--TT--